Protein AF-A0A348S2K7-F1 (afdb_monomer)

Solvent-accessible surface area (backbone atoms only — not comparable to full-atom values): 14979 Å² total; per-residue (Å²): 144,81,82,85,82,80,91,75,86,78,79,76,84,48,78,64,62,61,59,68,72,67,75,82,83,80,89,90,82,95,83,81,80,72,81,92,68,85,62,88,84,76,76,76,91,71,88,74,85,73,72,71,77,74,69,96,56,73,87,52,46,54,81,86,71,36,60,85,88,86,68,53,89,74,40,73,54,75,51,54,72,69,59,24,47,76,68,28,48,36,68,88,49,25,64,45,70,46,79,67,64,65,74,62,50,80,90,82,34,83,58,47,32,44,60,67,38,67,21,30,70,90,77,72,50,30,46,38,52,64,61,52,51,56,51,26,75,82,54,47,46,74,51,76,48,73,43,68,52,96,88,49,93,64,66,30,35,28,34,42,37,31,25,29,38,39,40,66,60,54,51,69,25,48,66,70,40,69,68,61,62,46,76,51,67,64,89,34,92,92,39,79,91,40,57,53,69,52,72,40,48,39,63,59,42,64,46,59,60,90,96,58,66,53,30,21,47,24,43,27,44,71,89,36,72,31,47,47,85,72,41,21,41,59,34,83,44,76,115

Radius of gyration: 28.36 Å; Cα contacts (8 Å, |Δi|>4): 321; chains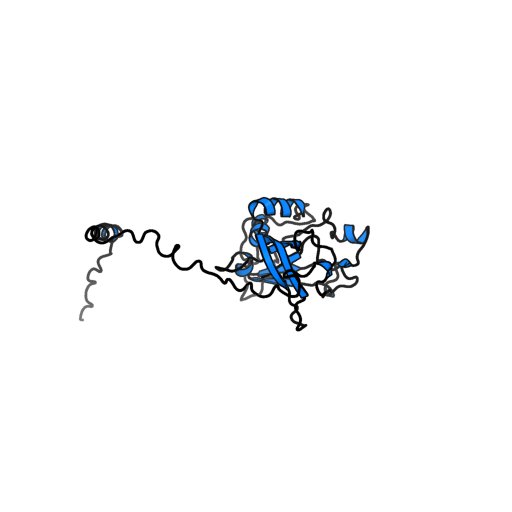: 1; bounding box: 83×58×68 Å

Structure (mmCIF, N/CA/C/O backbone):
data_AF-A0A348S2K7-F1
#
_entry.id   AF-A0A348S2K7-F1
#
loop_
_atom_site.group_PDB
_atom_site.id
_atom_site.type_symbol
_atom_site.label_atom_id
_atom_site.label_alt_id
_atom_site.label_comp_id
_atom_site.label_asym_id
_atom_site.label_entity_id
_atom_site.label_seq_id
_atom_site.pdbx_PDB_ins_code
_atom_site.Cartn_x
_atom_site.Cartn_y
_atom_site.Cartn_z
_atom_site.occupancy
_atom_site.B_iso_or_equiv
_atom_site.auth_seq_id
_atom_site.auth_comp_id
_atom_site.auth_asym_id
_atom_site.auth_atom_id
_atom_site.pdbx_PDB_model_num
ATOM 1 N N . MET A 1 1 ? -62.315 43.821 5.127 1.00 42.59 1 MET A N 1
ATOM 2 C CA . MET A 1 1 ? -63.490 43.110 4.574 1.00 42.59 1 MET A CA 1
ATOM 3 C C . MET A 1 1 ? -63.284 42.868 3.080 1.00 42.59 1 MET A C 1
ATOM 5 O O . MET A 1 1 ? -63.680 43.705 2.290 1.00 42.59 1 MET A O 1
ATOM 9 N N . HIS A 1 2 ? -62.648 41.758 2.702 1.00 34.09 2 HIS A N 1
ATOM 10 C CA . HIS A 1 2 ? -62.959 40.934 1.519 1.00 34.09 2 HIS A CA 1
ATOM 11 C C . HIS A 1 2 ? -62.006 39.725 1.527 1.00 34.09 2 HIS A C 1
ATOM 13 O O . HIS A 1 2 ? -60.818 39.870 1.796 1.00 34.09 2 HIS A O 1
ATOM 19 N N . LYS A 1 3 ? -62.599 38.534 1.400 1.00 38.94 3 LYS A N 1
ATOM 20 C CA . LYS A 1 3 ? -62.057 37.198 1.707 1.00 38.94 3 LYS A CA 1
ATOM 21 C C . LYS A 1 3 ? -60.861 36.791 0.825 1.00 38.94 3 LYS A C 1
ATOM 23 O O . LYS A 1 3 ? -60.924 37.037 -0.376 1.00 38.94 3 LYS A O 1
ATOM 28 N N . PRO A 1 4 ? -59.874 36.044 1.355 1.00 41.03 4 PRO A N 1
ATOM 29 C CA . PRO A 1 4 ? -59.033 35.178 0.535 1.00 41.03 4 PRO A CA 1
ATOM 30 C C . PRO A 1 4 ? -59.819 33.931 0.085 1.00 41.03 4 PRO A C 1
ATOM 32 O O . PRO A 1 4 ? -60.630 33.382 0.835 1.00 41.03 4 PRO A O 1
ATOM 35 N N . SER A 1 5 ? -59.605 33.529 -1.165 1.00 41.47 5 SER A N 1
ATOM 36 C CA . SER A 1 5 ? -60.205 32.376 -1.841 1.00 41.47 5 SER A CA 1
ATOM 37 C C . SER A 1 5 ? -59.792 31.037 -1.213 1.00 41.47 5 SER A C 1
ATOM 39 O O . SER A 1 5 ? -58.658 30.864 -0.772 1.00 41.47 5 SER A O 1
ATOM 41 N N . SER A 1 6 ? -60.735 30.091 -1.182 1.00 40.91 6 SER A N 1
ATOM 42 C CA . SER A 1 6 ? -60.551 28.716 -0.699 1.00 40.91 6 SER A CA 1
ATOM 43 C C . SER A 1 6 ? -59.518 27.926 -1.518 1.00 40.91 6 SER A C 1
ATOM 45 O O . SER A 1 6 ? -59.388 28.170 -2.720 1.00 40.91 6 SER A O 1
ATOM 47 N N . PRO A 1 7 ? -58.824 26.950 -0.902 1.00 41.56 7 PRO A N 1
ATOM 48 C CA . PRO A 1 7 ? -57.907 26.068 -1.611 1.00 41.56 7 PRO A CA 1
ATOM 49 C C . PRO A 1 7 ? -58.713 25.104 -2.488 1.00 41.56 7 PRO A C 1
ATOM 51 O O . PRO A 1 7 ? -59.512 24.322 -1.982 1.00 41.56 7 PRO A O 1
ATOM 54 N N . GLY A 1 8 ? -58.535 25.211 -3.805 1.00 38.69 8 GLY A N 1
ATOM 55 C CA . GLY A 1 8 ? -59.026 24.236 -4.773 1.00 38.69 8 GLY A CA 1
ATOM 56 C C . GLY A 1 8 ? -58.064 23.055 -4.859 1.00 38.69 8 GLY A C 1
ATOM 57 O O . GLY A 1 8 ? -56.850 23.244 -4.942 1.00 38.69 8 GLY A O 1
ATOM 58 N N . ASP A 1 9 ? -58.635 21.860 -4.797 1.00 41.56 9 ASP A N 1
ATOM 59 C CA . ASP A 1 9 ? -57.996 20.550 -4.744 1.00 41.56 9 ASP A CA 1
ATOM 60 C C . ASP A 1 9 ? -56.899 20.345 -5.806 1.00 41.56 9 ASP A C 1
ATOM 62 O O . ASP A 1 9 ? -57.170 20.186 -6.995 1.00 41.56 9 ASP A O 1
ATOM 66 N N . ALA A 1 10 ? -55.638 20.291 -5.369 1.00 44.38 10 ALA A N 1
ATOM 67 C CA . ALA A 1 10 ? -54.569 19.676 -6.148 1.00 44.38 10 ALA A CA 1
ATOM 68 C C . ALA A 1 10 ? -54.659 18.160 -5.937 1.00 44.38 10 ALA A C 1
ATOM 70 O O . ALA A 1 10 ? -54.216 17.628 -4.918 1.00 44.38 10 ALA A O 1
ATOM 71 N N . GLU A 1 11 ? -55.298 17.479 -6.885 1.00 48.84 11 GLU A N 1
ATOM 72 C CA . GLU A 1 11 ? -55.493 16.033 -6.886 1.00 48.84 11 GLU A CA 1
ATOM 73 C C . GLU A 1 11 ? -54.137 15.310 -6.783 1.00 48.84 11 GLU A C 1
ATOM 75 O O . GLU A 1 11 ? -53.283 15.375 -7.672 1.00 48.84 11 GLU A O 1
ATOM 80 N N . ALA A 1 12 ? -53.901 14.652 -5.647 1.00 49.28 12 ALA A N 1
ATOM 81 C CA . ALA A 1 12 ? -52.676 13.914 -5.387 1.00 49.28 12 ALA A CA 1
ATOM 82 C C . ALA A 1 12 ? -52.609 12.682 -6.303 1.00 49.28 12 ALA A C 1
ATOM 84 O O . ALA A 1 12 ? -53.325 11.699 -6.100 1.00 49.28 12 ALA A O 1
ATOM 85 N N . ILE A 1 13 ? -51.722 12.715 -7.301 1.00 58.62 13 ILE A N 1
ATOM 86 C CA . ILE A 1 13 ? -51.492 11.585 -8.208 1.00 58.62 13 ILE A CA 1
ATOM 87 C C . ILE A 1 13 ? -50.955 10.397 -7.397 1.00 58.62 13 ILE A C 1
ATOM 89 O O . ILE A 1 13 ? -49.796 10.345 -6.982 1.00 58.62 13 ILE A O 1
ATOM 93 N N . SER A 1 14 ? -51.827 9.421 -7.160 1.00 69.56 14 SER A N 1
ATOM 94 C CA . SER A 1 14 ? -51.502 8.175 -6.472 1.00 69.56 14 SER A CA 1
ATOM 95 C C . SER A 1 14 ? -50.625 7.275 -7.347 1.00 69.56 14 SER A C 1
ATOM 97 O O . SER A 1 14 ? -50.868 7.118 -8.544 1.00 69.56 14 SER A O 1
ATOM 99 N N . ARG A 1 15 ? -49.653 6.584 -6.729 1.00 55.56 15 ARG A N 1
ATOM 100 C CA . ARG A 1 15 ? -48.781 5.583 -7.381 1.00 55.56 15 ARG A CA 1
ATOM 101 C C . ARG A 1 15 ? -49.552 4.507 -8.161 1.00 55.56 15 ARG A C 1
ATOM 103 O O . ARG A 1 15 ? -48.991 3.927 -9.083 1.00 55.56 15 ARG A O 1
ATOM 110 N N . ARG A 1 16 ? -50.828 4.252 -7.840 1.00 52.62 16 ARG A N 1
ATOM 111 C CA . ARG A 1 16 ? -51.687 3.329 -8.604 1.00 52.62 16 ARG A CA 1
ATOM 112 C C . ARG A 1 16 ? -52.097 3.873 -9.975 1.00 52.62 16 ARG A C 1
ATOM 114 O O . ARG A 1 16 ? -52.139 3.089 -10.914 1.00 52.62 16 ARG A O 1
ATOM 121 N N . ALA A 1 17 ? -52.335 5.181 -10.101 1.00 52.22 17 ALA A N 1
ATOM 122 C CA . ALA A 1 17 ? -52.758 5.812 -11.355 1.00 52.22 17 ALA A CA 1
ATOM 123 C C . ALA A 1 17 ? -51.638 5.824 -12.416 1.00 52.22 17 ALA A C 1
ATOM 125 O O . ALA A 1 17 ? -51.898 5.680 -13.609 1.00 52.22 17 ALA A O 1
ATOM 126 N N . PHE A 1 18 ? -50.377 5.918 -11.981 1.00 55.16 18 PHE A N 1
ATOM 127 C CA . PHE A 1 18 ? -49.205 5.842 -12.863 1.00 55.16 18 PHE A CA 1
ATOM 128 C C . PHE A 1 18 ? -49.000 4.431 -13.449 1.00 55.16 18 PHE A C 1
ATOM 130 O O . PHE A 1 18 ? -48.681 4.269 -14.626 1.00 55.16 18 PHE A O 1
ATOM 137 N N . VAL A 1 19 ? -49.242 3.392 -12.644 1.00 55.94 19 VAL A N 1
ATOM 138 C CA . VAL A 1 19 ? -49.078 1.992 -13.070 1.00 55.94 19 VAL A CA 1
ATOM 139 C C . VAL A 1 19 ? -50.219 1.543 -13.992 1.00 55.94 19 VAL A C 1
ATOM 141 O O . VAL A 1 19 ? -49.966 0.809 -14.943 1.00 55.94 19 VAL A O 1
ATOM 144 N N . SER A 1 20 ? -51.452 2.028 -13.793 1.00 48.59 20 SER A N 1
ATOM 145 C CA . SER A 1 20 ? -52.586 1.694 -14.672 1.00 48.59 20 SER A CA 1
ATOM 146 C C . SER A 1 20 ? -52.492 2.312 -16.074 1.00 48.59 20 SER A C 1
ATOM 148 O O . SER A 1 20 ? -52.962 1.697 -17.025 1.00 48.59 20 SER A O 1
ATOM 150 N N . ASN A 1 21 ? -51.827 3.464 -16.235 1.00 44.34 21 ASN A N 1
ATOM 151 C CA . ASN A 1 21 ? -51.630 4.103 -17.547 1.00 44.34 21 ASN A CA 1
ATOM 152 C C . ASN A 1 21 ? -50.395 3.608 -18.321 1.00 44.34 21 ASN A C 1
ATOM 154 O O . ASN A 1 21 ? -50.159 4.051 -19.442 1.00 44.34 21 ASN A O 1
ATOM 158 N N . SER A 1 22 ? -49.622 2.673 -17.763 1.00 43.81 22 SER A N 1
ATOM 159 C CA . SER A 1 22 ? -48.409 2.141 -18.403 1.00 43.81 22 SER A CA 1
ATOM 160 C C . SER A 1 22 ? -48.654 0.861 -19.223 1.00 43.81 22 SER A C 1
ATOM 162 O O . SER A 1 22 ? -47.730 0.342 -19.841 1.00 43.81 22 SER A O 1
ATOM 164 N N . ALA A 1 23 ? -49.887 0.341 -19.251 1.00 42.75 23 ALA A N 1
ATOM 165 C CA . ALA A 1 23 ? -50.211 -0.968 -19.831 1.00 42.75 23 ALA A CA 1
ATOM 166 C C . ALA A 1 23 ? -50.848 -0.928 -21.237 1.00 42.75 23 ALA A C 1
ATOM 168 O O . ALA A 1 23 ? -51.370 -1.941 -21.694 1.00 42.75 23 ALA A O 1
ATOM 169 N N . ALA A 1 24 ? -50.803 0.205 -21.944 1.00 42.94 24 ALA A N 1
ATOM 170 C CA . ALA A 1 24 ? -51.427 0.352 -23.263 1.00 42.94 24 ALA A CA 1
ATOM 171 C C . ALA A 1 24 ? -50.455 0.853 -24.343 1.00 42.94 24 ALA A C 1
ATOM 173 O O . ALA A 1 24 ? -50.765 1.797 -25.053 1.00 42.94 24 ALA A O 1
ATOM 174 N N . TRP A 1 25 ? -49.286 0.220 -24.478 1.00 42.16 25 TRP A N 1
ATOM 175 C CA . TRP A 1 25 ? -48.453 0.319 -25.687 1.00 42.16 25 TRP A CA 1
ATOM 176 C C . TRP A 1 25 ? -47.757 -1.016 -25.955 1.00 42.16 25 TRP A C 1
ATOM 178 O O . TRP A 1 25 ? -46.561 -1.179 -25.743 1.00 42.16 25 TRP A O 1
ATOM 188 N N . THR A 1 26 ? -48.520 -2.004 -26.413 1.00 41.34 26 THR A N 1
ATOM 189 C CA . THR A 1 26 ? -47.963 -3.137 -27.159 1.00 41.34 26 THR A CA 1
ATOM 190 C C . THR A 1 26 ? -48.832 -3.413 -28.378 1.00 41.34 26 THR A C 1
ATOM 192 O O . THR A 1 26 ? -50.054 -3.350 -28.300 1.00 41.34 26 THR A O 1
ATOM 195 N N . MET A 1 27 ? -48.147 -3.763 -29.473 1.00 41.47 27 MET A N 1
ATOM 196 C CA . MET A 1 27 ? -48.646 -4.266 -30.759 1.00 41.47 27 MET A CA 1
ATOM 197 C C . MET A 1 27 ? -49.025 -3.202 -31.799 1.00 41.47 27 MET A C 1
ATOM 199 O O . MET A 1 27 ? -50.166 -2.767 -31.858 1.00 41.47 27 MET A O 1
ATOM 203 N N . THR A 1 28 ? -48.075 -2.847 -32.678 1.00 41.00 28 THR A N 1
ATOM 204 C CA . THR A 1 28 ? -48.165 -3.067 -34.145 1.00 41.00 28 THR A CA 1
ATOM 205 C C . THR A 1 28 ? -46.832 -2.696 -34.820 1.00 41.00 28 THR A C 1
ATOM 207 O O . THR A 1 28 ? -46.579 -1.524 -35.059 1.00 41.00 28 THR A O 1
ATOM 210 N N . SER A 1 29 ? -45.998 -3.696 -35.139 1.00 36.94 29 SER A N 1
ATOM 211 C CA . SER A 1 29 ? -45.189 -3.780 -36.379 1.00 36.94 29 SER A CA 1
ATOM 212 C C . SER A 1 29 ? -44.297 -5.032 -36.348 1.00 36.94 29 SER A C 1
ATOM 214 O O . SER A 1 29 ? -43.072 -4.951 -36.286 1.00 36.94 29 SER A O 1
ATOM 216 N N . LEU A 1 30 ? -44.911 -6.217 -36.374 1.00 40.72 30 LEU A N 1
ATOM 217 C CA . LEU A 1 30 ? -44.210 -7.478 -36.626 1.00 40.72 30 LEU A CA 1
ATOM 218 C C . LEU A 1 30 ? -44.460 -7.896 -38.083 1.00 40.72 30 LEU A C 1
ATOM 220 O O . LEU A 1 30 ? -45.198 -8.838 -38.335 1.00 40.72 30 LEU A O 1
ATOM 224 N N . ALA A 1 31 ? -43.925 -7.134 -39.042 1.00 40.94 31 ALA A N 1
ATOM 225 C CA . ALA A 1 31 ? -43.931 -7.493 -40.468 1.00 40.94 31 ALA A CA 1
ATOM 226 C C . ALA A 1 31 ? -42.962 -6.620 -41.296 1.00 40.94 31 ALA A C 1
ATOM 228 O O . ALA A 1 31 ? -43.367 -6.017 -42.279 1.00 40.94 31 ALA A O 1
ATOM 229 N N . ALA A 1 32 ? -41.695 -6.506 -40.883 1.00 40.97 32 ALA A N 1
ATOM 230 C CA . ALA A 1 32 ? -40.581 -6.071 -41.747 1.00 40.97 32 ALA A CA 1
ATOM 231 C C . ALA A 1 32 ? -39.222 -6.324 -41.064 1.00 40.97 32 ALA A C 1
ATOM 233 O O . ALA A 1 32 ? -38.349 -5.466 -41.048 1.00 40.97 32 ALA A O 1
ATOM 234 N N . ALA A 1 33 ? -39.039 -7.492 -40.448 1.00 37.81 33 ALA A N 1
ATOM 235 C CA . ALA A 1 33 ? -37.720 -7.942 -40.014 1.00 37.81 33 ALA A CA 1
ATOM 236 C C . ALA A 1 33 ? -37.301 -9.072 -40.952 1.00 37.81 33 ALA A C 1
ATOM 238 O O . ALA A 1 33 ? -37.525 -10.248 -40.677 1.00 37.81 33 ALA A O 1
ATOM 239 N N . GLN A 1 34 ? -36.755 -8.701 -42.112 1.00 42.59 34 GLN A N 1
ATOM 240 C CA . GLN A 1 34 ? -35.907 -9.639 -42.834 1.00 42.59 34 GLN A CA 1
ATOM 241 C C . GLN A 1 34 ? -34.693 -9.959 -41.952 1.00 42.59 34 GLN A C 1
ATOM 243 O O . GLN A 1 34 ? -34.203 -9.070 -41.247 1.00 42.59 34 GLN A O 1
ATOM 248 N N . PRO A 1 35 ? -34.189 -11.201 -41.973 1.00 39.97 35 PRO A N 1
ATOM 249 C CA . PRO A 1 35 ? -32.941 -11.511 -41.313 1.00 39.97 35 PRO A CA 1
ATOM 250 C C . PRO A 1 35 ? -31.823 -10.793 -42.076 1.00 39.97 35 PRO A C 1
ATOM 252 O O . PRO A 1 35 ? -31.385 -11.259 -43.123 1.00 39.97 35 PRO A O 1
ATOM 255 N N . ILE A 1 36 ? -31.319 -9.676 -41.547 1.00 42.50 36 ILE A N 1
ATOM 256 C CA . ILE A 1 36 ? -29.960 -9.214 -41.869 1.00 42.50 36 ILE A CA 1
ATOM 257 C C . ILE A 1 36 ? -29.019 -10.135 -41.083 1.00 42.50 36 ILE A C 1
ATOM 259 O O . ILE A 1 36 ? -28.395 -9.761 -40.094 1.00 42.50 36 ILE A O 1
ATOM 263 N N . GLN A 1 37 ? -29.027 -11.407 -41.471 1.00 41.81 37 GLN A N 1
ATOM 264 C CA . GLN A 1 37 ? -28.177 -12.454 -40.946 1.00 41.81 37 GLN A CA 1
ATOM 265 C C . GLN A 1 37 ? -27.032 -12.613 -41.947 1.00 41.81 37 GLN A C 1
ATOM 267 O O . GLN A 1 37 ? -27.246 -13.003 -43.087 1.00 41.81 37 GLN A O 1
ATOM 272 N N . ALA A 1 38 ? -25.820 -12.340 -41.470 1.00 41.00 38 ALA A N 1
ATOM 273 C CA . ALA A 1 38 ? -24.590 -12.964 -41.950 1.00 41.00 38 ALA A CA 1
ATOM 274 C C . ALA A 1 38 ? -24.079 -12.642 -43.371 1.00 41.00 38 ALA A C 1
ATOM 276 O O . ALA A 1 38 ? -23.539 -13.535 -44.008 1.00 41.00 38 ALA A O 1
ATOM 277 N N . ASP A 1 39 ? -24.104 -11.377 -43.811 1.00 34.62 39 ASP A N 1
ATOM 278 C CA . ASP A 1 39 ? -23.333 -10.966 -45.011 1.00 34.62 39 ASP A CA 1
ATOM 279 C C . ASP A 1 39 ? -22.334 -9.812 -44.794 1.00 34.62 39 ASP A C 1
ATOM 281 O O . ASP A 1 39 ? -21.504 -9.522 -45.650 1.00 34.62 39 ASP A O 1
ATOM 285 N N . ILE A 1 40 ? -22.298 -9.199 -43.602 1.00 39.53 40 ILE A N 1
ATOM 286 C CA . ILE A 1 40 ? -21.289 -8.165 -43.274 1.00 39.53 40 ILE A CA 1
ATOM 287 C C . ILE A 1 40 ? -19.929 -8.789 -42.889 1.00 39.53 40 ILE A C 1
ATOM 289 O O . ILE A 1 40 ? -18.904 -8.113 -42.893 1.00 39.53 40 ILE A O 1
ATOM 293 N N . LEU A 1 41 ? -19.880 -10.099 -42.615 1.00 41.59 41 LEU A N 1
ATOM 294 C CA . LEU A 1 41 ? -18.650 -10.807 -42.229 1.00 41.59 41 LEU A CA 1
ATOM 295 C C . LEU A 1 41 ? -18.011 -11.635 -43.356 1.00 41.59 41 LEU A C 1
ATOM 297 O O . LEU A 1 41 ? -16.947 -12.203 -43.131 1.00 41.59 41 LEU A O 1
ATOM 301 N N . SER A 1 42 ? -18.602 -11.692 -44.558 1.00 43.59 42 SER A N 1
ATOM 302 C CA . SER A 1 42 ? -18.086 -12.543 -45.650 1.00 43.59 42 SER A CA 1
ATOM 303 C C . SER A 1 42 ? -17.492 -11.785 -46.849 1.00 43.59 42 SER A C 1
ATOM 305 O O . SER A 1 42 ? -17.020 -12.419 -47.790 1.00 43.59 42 SER A O 1
ATOM 307 N N . GLY A 1 43 ? -17.473 -10.445 -46.829 1.00 41.12 43 GLY A N 1
ATOM 308 C CA . GLY A 1 43 ? -17.165 -9.627 -48.015 1.00 41.12 43 GLY A CA 1
ATOM 309 C C . GLY A 1 43 ? -15.940 -8.706 -47.952 1.00 41.12 43 GLY A C 1
ATOM 310 O O . GLY A 1 43 ? -15.768 -7.902 -48.861 1.00 41.12 43 GLY A O 1
ATOM 311 N N . ALA A 1 44 ? -15.099 -8.765 -46.912 1.00 44.38 44 ALA A N 1
ATOM 312 C CA . ALA A 1 44 ? -13.928 -7.875 -46.804 1.00 44.38 44 ALA A CA 1
ATOM 313 C C . ALA A 1 44 ? -12.701 -8.502 -46.115 1.00 44.38 44 ALA A C 1
ATOM 315 O O . ALA A 1 44 ? -11.854 -7.795 -45.574 1.00 44.38 44 ALA A O 1
ATOM 316 N N . ALA A 1 45 ? -12.564 -9.828 -46.145 1.00 45.59 45 ALA A N 1
ATOM 317 C CA . ALA A 1 45 ? -11.343 -10.502 -45.705 1.00 45.59 45 ALA A CA 1
ATOM 318 C C . ALA A 1 45 ? -10.385 -10.703 -46.891 1.00 45.59 45 ALA A C 1
ATOM 320 O O . ALA A 1 45 ? -10.048 -11.825 -47.254 1.00 45.59 45 ALA A O 1
ATOM 321 N N . THR A 1 46 ? -9.937 -9.601 -47.496 1.00 45.56 46 THR A N 1
ATOM 322 C CA . THR A 1 46 ? -8.784 -9.625 -48.406 1.00 45.56 46 THR A CA 1
ATOM 323 C C . THR A 1 46 ? -7.763 -8.608 -47.918 1.00 45.56 46 THR A C 1
ATOM 325 O O . THR A 1 46 ? -7.905 -7.413 -48.134 1.00 45.56 46 THR A O 1
ATOM 328 N N . ASN A 1 47 ? -6.752 -9.130 -47.221 1.00 49.19 47 ASN A N 1
ATOM 329 C CA . ASN A 1 47 ? -5.382 -8.630 -47.140 1.00 49.19 47 ASN A CA 1
ATOM 330 C C . ASN A 1 47 ? -5.177 -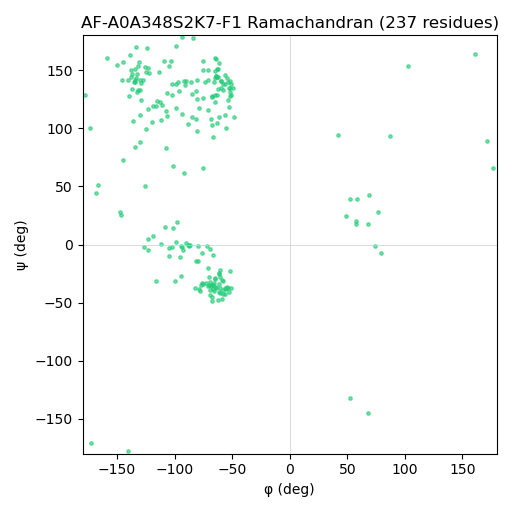7.117 -47.011 1.00 49.19 47 ASN A C 1
ATOM 332 O O . ASN A 1 47 ? -4.950 -6.422 -47.996 1.00 49.19 47 ASN A O 1
ATOM 336 N N . GLN A 1 48 ? -5.053 -6.665 -45.766 1.00 47.00 48 GLN A N 1
ATOM 337 C CA . GLN A 1 48 ? -3.766 -6.244 -45.193 1.00 47.00 48 GLN A CA 1
ATOM 338 C C . GLN A 1 48 ? -4.062 -5.588 -43.844 1.00 47.00 48 GLN A C 1
ATOM 340 O O . GLN A 1 48 ? -4.244 -4.380 -43.743 1.00 47.00 48 GLN A O 1
ATOM 345 N N . ALA A 1 49 ? -4.084 -6.393 -42.780 1.00 50.06 49 ALA A N 1
ATOM 346 C CA . ALA A 1 49 ? -3.711 -5.851 -41.486 1.00 50.06 49 ALA A CA 1
ATOM 347 C C . ALA A 1 49 ? -2.221 -5.525 -41.612 1.00 50.06 49 ALA A C 1
ATOM 349 O O . ALA A 1 49 ? -1.374 -6.405 -41.467 1.00 50.06 49 ALA A O 1
ATOM 350 N N . THR A 1 50 ? -1.899 -4.290 -41.995 1.00 52.06 50 THR A N 1
ATOM 351 C CA . THR A 1 50 ? -0.562 -3.740 -41.812 1.00 52.06 50 THR A CA 1
ATOM 352 C C . THR A 1 50 ? -0.275 -3.894 -40.330 1.00 52.06 50 THR A C 1
ATOM 354 O O . THR A 1 50 ? -0.823 -3.165 -39.503 1.00 52.06 50 THR A O 1
ATOM 357 N N . ALA A 1 51 ? 0.496 -4.928 -39.982 1.00 59.94 51 ALA A N 1
ATOM 358 C CA . ALA A 1 51 ? 0.964 -5.117 -38.627 1.00 59.94 51 ALA A CA 1
ATOM 359 C C . ALA A 1 51 ? 1.622 -3.798 -38.233 1.00 59.94 51 ALA A C 1
ATOM 361 O O . ALA A 1 51 ? 2.549 -3.343 -38.910 1.00 59.94 51 ALA A O 1
ATOM 362 N N . LEU A 1 52 ? 1.082 -3.147 -37.200 1.00 63.16 52 LEU A N 1
ATOM 363 C CA . LEU A 1 52 ? 1.724 -1.974 -36.630 1.00 63.16 52 LEU A CA 1
ATOM 364 C C . LEU A 1 52 ? 3.189 -2.350 -36.384 1.00 63.16 52 LEU A C 1
ATOM 366 O O . LEU A 1 52 ? 3.438 -3.465 -35.907 1.00 63.16 52 LEU A O 1
ATOM 370 N N . PRO A 1 53 ? 4.151 -1.486 -36.752 1.00 66.19 53 PRO A N 1
ATOM 371 C CA . PRO A 1 53 ? 5.556 -1.796 -36.558 1.00 66.19 53 PRO A CA 1
ATOM 372 C C . PRO A 1 53 ? 5.757 -2.226 -35.106 1.00 66.19 53 PRO A C 1
ATOM 374 O O . PRO A 1 53 ? 5.270 -1.564 -34.184 1.00 66.19 53 PRO A O 1
ATOM 377 N N . ALA A 1 54 ? 6.404 -3.379 -34.919 1.00 71.00 54 ALA A N 1
ATOM 378 C CA . ALA A 1 54 ? 6.672 -3.908 -33.593 1.00 71.00 54 ALA A CA 1
ATOM 379 C C . ALA A 1 54 ? 7.348 -2.812 -32.764 1.00 71.00 54 ALA A C 1
ATOM 381 O O . ALA A 1 54 ? 8.269 -2.147 -33.245 1.00 71.00 54 ALA A O 1
ATOM 382 N N . CYS A 1 55 ? 6.850 -2.590 -31.546 1.00 67.19 55 CYS A N 1
ATOM 383 C CA . CYS A 1 55 ? 7.416 -1.587 -30.656 1.00 67.19 55 CYS A CA 1
ATOM 384 C C . CYS A 1 55 ? 8.925 -1.874 -30.529 1.00 67.19 55 CYS A C 1
ATOM 386 O O . CYS A 1 55 ? 9.284 -3.008 -30.199 1.00 67.19 55 CYS A O 1
ATOM 388 N N . PRO A 1 56 ? 9.816 -0.907 -30.824 1.00 79.00 56 PRO A N 1
ATOM 389 C CA . PRO A 1 56 ? 11.258 -1.163 -30.890 1.00 79.00 56 PRO A CA 1
ATOM 390 C C . PRO A 1 56 ? 11.853 -1.517 -29.519 1.00 79.00 56 PRO A C 1
ATOM 392 O O . PRO A 1 56 ? 13.004 -1.931 -29.420 1.00 79.00 56 PRO A O 1
ATOM 395 N N . HIS A 1 57 ? 11.062 -1.358 -28.459 1.00 78.31 57 HIS A N 1
ATOM 396 C CA . HIS A 1 57 ? 11.372 -1.707 -27.086 1.00 78.31 57 HIS A CA 1
ATOM 397 C C . HIS A 1 57 ? 10.217 -2.515 -26.466 1.00 78.31 57 HIS A C 1
ATOM 399 O O . HIS A 1 57 ? 9.068 -2.395 -26.908 1.00 78.31 57 HIS A O 1
ATOM 405 N N . PRO A 1 58 ? 10.483 -3.316 -25.416 1.00 87.81 58 PRO A N 1
ATOM 406 C CA . PRO A 1 58 ? 9.439 -4.015 -24.675 1.00 87.81 58 PRO A CA 1
ATOM 407 C C . PRO A 1 58 ? 8.314 -3.071 -24.237 1.00 87.81 58 PRO A C 1
ATOM 409 O O . PRO A 1 58 ? 8.566 -1.957 -23.775 1.00 87.81 58 PRO A O 1
ATOM 412 N N . PHE A 1 59 ? 7.064 -3.525 -24.361 1.00 90.81 59 PHE A N 1
ATOM 413 C CA . PHE A 1 59 ? 5.904 -2.737 -23.935 1.00 90.81 59 PHE A CA 1
ATOM 414 C C . PHE A 1 59 ? 5.874 -2.523 -22.414 1.00 90.81 59 PHE A C 1
ATOM 416 O O . PHE A 1 59 ? 5.434 -1.481 -21.934 1.00 90.81 59 PHE A O 1
ATOM 423 N N . LEU A 1 60 ? 6.353 -3.508 -21.650 1.00 95.31 60 LEU A N 1
ATOM 424 C CA . LEU A 1 60 ? 6.566 -3.392 -20.212 1.00 95.31 60 LEU A CA 1
ATOM 425 C C . LEU A 1 60 ? 8.055 -3.182 -19.949 1.00 95.31 60 LEU A C 1
ATOM 427 O O . LEU A 1 60 ? 8.886 -3.964 -20.409 1.00 95.31 60 LEU A O 1
ATOM 431 N N . THR A 1 61 ? 8.386 -2.154 -19.176 1.00 95.81 61 THR A N 1
ATOM 432 C CA . THR A 1 61 ? 9.743 -1.932 -18.677 1.00 95.81 61 THR A CA 1
ATOM 433 C C . THR A 1 61 ? 10.122 -3.105 -17.764 1.00 95.81 61 THR A C 1
ATOM 435 O O . THR A 1 61 ? 9.343 -3.414 -16.856 1.00 95.81 61 THR A O 1
ATOM 438 N N . PRO A 1 62 ? 11.277 -3.774 -17.950 1.00 95.38 62 PRO A N 1
ATOM 439 C CA . PRO A 1 62 ? 11.771 -4.751 -16.979 1.00 95.38 62 PRO A CA 1
ATOM 440 C C . PRO A 1 62 ? 11.846 -4.126 -15.582 1.00 95.38 62 PRO A C 1
ATOM 442 O O . PRO A 1 62 ? 12.205 -2.956 -15.449 1.00 95.38 62 PRO A O 1
ATOM 445 N N . ALA A 1 63 ? 11.470 -4.865 -14.536 1.00 94.00 63 ALA A N 1
ATOM 446 C CA . ALA A 1 63 ? 11.281 -4.296 -13.197 1.00 94.00 63 ALA A CA 1
ATOM 447 C C . ALA A 1 63 ? 12.574 -3.663 -12.649 1.00 94.00 63 ALA A C 1
ATOM 449 O O . ALA A 1 63 ? 12.551 -2.613 -12.008 1.00 94.00 63 ALA A O 1
ATOM 450 N N . GLU A 1 64 ? 13.714 -4.276 -12.931 1.00 93.44 64 GLU A N 1
ATOM 451 C CA . GLU A 1 64 ? 15.060 -3.809 -12.627 1.00 93.44 64 GLU A CA 1
ATOM 452 C C . GLU A 1 64 ? 15.426 -2.520 -13.374 1.00 93.44 64 GLU A C 1
ATOM 454 O O . GLU A 1 64 ? 16.123 -1.682 -12.806 1.00 93.44 64 GLU A O 1
ATOM 459 N N . SER A 1 65 ? 14.873 -2.298 -14.567 1.00 94.38 65 SER A N 1
ATOM 460 C CA . SER A 1 65 ? 15.155 -1.146 -15.433 1.00 94.38 65 SER A CA 1
ATOM 461 C C . SER A 1 65 ? 14.267 0.074 -15.178 1.00 94.38 65 SER A C 1
ATOM 463 O O . SER A 1 65 ? 14.436 1.089 -15.847 1.00 94.38 65 SER A O 1
ATOM 465 N N . PHE A 1 66 ? 13.326 0.019 -14.228 1.00 95.25 66 PHE A N 1
ATOM 466 C CA . PHE A 1 66 ? 12.600 1.224 -13.810 1.00 95.25 66 PHE A CA 1
ATOM 467 C C . PHE A 1 66 ? 13.582 2.275 -13.257 1.00 95.2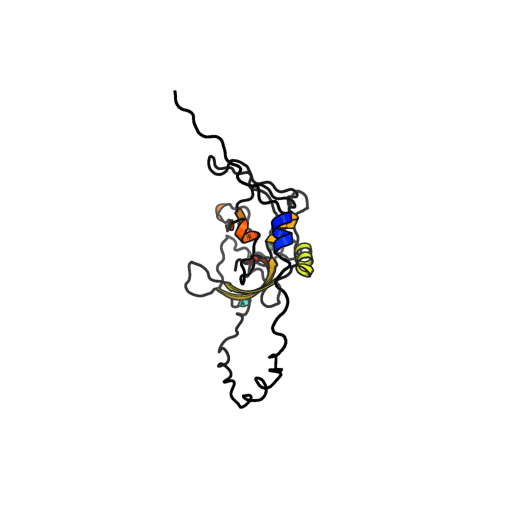5 66 PHE A C 1
ATOM 469 O O . PHE A 1 66 ? 14.485 1.954 -12.478 1.00 95.25 66 PHE A O 1
ATOM 476 N N . ASN A 1 67 ? 13.369 3.554 -13.554 1.00 94.00 67 ASN A N 1
ATOM 477 C CA . ASN A 1 67 ? 14.081 4.619 -12.858 1.00 94.00 67 ASN A CA 1
ATOM 478 C C . ASN A 1 67 ? 13.691 4.631 -11.373 1.00 94.00 67 ASN A C 1
ATOM 480 O O . ASN A 1 67 ? 12.578 4.266 -10.976 1.00 94.00 67 ASN A O 1
ATOM 484 N N . THR A 1 68 ? 14.630 5.050 -10.528 1.00 92.06 68 THR A N 1
ATOM 485 C CA . THR A 1 68 ? 14.467 5.007 -9.073 1.00 92.06 68 THR A CA 1
ATOM 486 C C . THR A 1 68 ? 14.474 6.408 -8.496 1.00 92.06 68 THR A C 1
ATOM 488 O O . THR A 1 68 ? 15.486 7.100 -8.532 1.00 92.06 68 THR A O 1
ATOM 491 N N . VAL A 1 69 ? 13.368 6.775 -7.854 1.00 91.00 69 VAL A N 1
ATOM 492 C CA . VAL A 1 69 ? 13.320 7.885 -6.903 1.00 91.00 69 VAL A CA 1
ATOM 493 C C . VAL A 1 69 ? 13.104 7.275 -5.526 1.00 91.00 69 VAL A C 1
ATOM 495 O O . VAL A 1 69 ? 12.126 6.564 -5.301 1.00 91.00 69 VAL A O 1
ATOM 498 N N . ALA A 1 70 ? 14.041 7.512 -4.614 1.00 90.50 70 ALA A N 1
ATOM 499 C CA . ALA A 1 70 ? 14.002 6.981 -3.259 1.00 90.50 70 ALA A CA 1
ATOM 500 C C . ALA A 1 70 ? 14.429 8.059 -2.263 1.00 90.50 70 ALA A C 1
ATOM 502 O O . ALA A 1 70 ? 15.323 8.855 -2.550 1.00 90.50 70 ALA A O 1
ATOM 503 N N . ARG A 1 71 ? 13.791 8.054 -1.094 1.00 88.56 71 ARG A N 1
ATOM 504 C CA . ARG A 1 71 ? 14.080 8.933 0.044 1.00 88.56 71 ARG A CA 1
ATOM 505 C C . ARG A 1 71 ? 14.363 8.078 1.282 1.00 88.56 71 ARG A C 1
ATOM 507 O O . ARG A 1 71 ? 14.124 6.870 1.249 1.00 88.56 71 ARG A O 1
ATOM 514 N N . GLY A 1 72 ? 14.859 8.715 2.334 1.00 88.69 72 GLY A N 1
ATOM 515 C CA . GLY A 1 72 ? 15.228 8.073 3.593 1.00 88.69 72 GLY A CA 1
ATOM 516 C C . GLY A 1 72 ? 16.737 7.884 3.745 1.00 88.69 72 GLY A C 1
ATOM 517 O O . GLY A 1 72 ? 17.475 7.794 2.758 1.00 88.69 72 GLY A O 1
ATOM 518 N N . ASN A 1 73 ? 17.172 7.840 4.996 1.00 89.81 73 ASN A N 1
ATOM 519 C CA . ASN A 1 73 ? 18.541 7.639 5.431 1.00 89.81 73 ASN A CA 1
ATOM 520 C C . ASN A 1 73 ? 18.571 6.637 6.611 1.00 89.81 73 ASN A C 1
ATOM 522 O O . ASN A 1 73 ? 18.175 7.007 7.717 1.00 89.81 73 ASN A O 1
ATOM 526 N N . PRO A 1 74 ? 19.015 5.381 6.397 1.00 91.69 74 PRO A N 1
ATOM 527 C CA . PRO A 1 74 ? 19.347 4.787 5.100 1.00 91.69 74 PRO A CA 1
ATOM 528 C C . PRO A 1 74 ? 18.114 4.664 4.193 1.00 91.69 74 PRO A C 1
ATOM 530 O O . PRO A 1 74 ? 16.970 4.658 4.651 1.00 91.69 74 PRO A O 1
ATOM 533 N N . LYS A 1 75 ? 18.343 4.530 2.883 1.00 93.88 75 LYS A N 1
ATOM 534 C CA . LYS A 1 75 ? 17.258 4.254 1.934 1.00 93.88 75 LYS A CA 1
ATOM 535 C C . LYS A 1 75 ? 16.620 2.899 2.285 1.00 93.88 75 LYS A C 1
ATOM 537 O O . LYS A 1 75 ? 17.351 1.924 2.435 1.00 93.88 75 LYS A O 1
ATOM 542 N N . PRO A 1 76 ? 15.283 2.768 2.327 1.00 92.94 76 PRO A N 1
ATOM 543 C CA . PRO A 1 76 ? 14.645 1.525 2.776 1.00 92.94 76 PRO A CA 1
ATOM 544 C C . PRO A 1 76 ? 15.098 0.262 2.017 1.00 92.94 76 PRO A C 1
ATOM 546 O O . PRO A 1 76 ? 15.282 -0.795 2.607 1.00 92.94 76 PRO A O 1
ATOM 549 N N . HIS A 1 77 ? 15.350 0.367 0.709 1.00 93.25 77 HIS A N 1
ATOM 550 C CA . HIS A 1 77 ? 15.777 -0.770 -0.117 1.00 93.25 77 HIS A CA 1
ATOM 551 C C . HIS A 1 77 ? 17.245 -1.184 0.062 1.00 93.25 77 HIS A C 1
ATOM 553 O O . HIS A 1 77 ? 17.653 -2.180 -0.530 1.00 93.25 77 HIS A O 1
ATOM 559 N N . THR A 1 78 ? 18.050 -0.427 0.814 1.00 95.75 78 THR A N 1
ATOM 560 C CA . THR A 1 78 ? 19.443 -0.793 1.120 1.00 95.75 78 THR A CA 1
ATOM 561 C C . THR A 1 78 ? 19.564 -1.569 2.429 1.00 95.75 78 THR A C 1
ATOM 563 O O . THR A 1 78 ? 20.659 -2.003 2.778 1.00 95.75 78 THR A O 1
ATOM 566 N N . LEU A 1 79 ? 18.465 -1.735 3.173 1.00 94.88 79 LEU A N 1
ATOM 567 C CA . LEU A 1 79 ? 18.440 -2.575 4.365 1.00 94.88 79 LEU A CA 1
ATOM 568 C C . LEU A 1 79 ? 18.669 -4.042 3.981 1.00 94.88 79 LEU A C 1
ATOM 570 O O . LEU A 1 79 ? 18.151 -4.530 2.978 1.00 94.88 79 LEU A O 1
ATOM 574 N N . THR A 1 80 ? 19.444 -4.756 4.795 1.00 95.38 80 THR A N 1
ATOM 575 C CA . THR A 1 80 ? 19.776 -6.171 4.580 1.00 95.38 80 THR A CA 1
ATOM 576 C C . THR A 1 80 ? 19.737 -6.944 5.897 1.00 95.38 80 THR A C 1
ATOM 578 O O . THR A 1 80 ? 19.737 -6.354 6.981 1.00 95.38 80 THR A O 1
ATOM 581 N N . GLY A 1 81 ? 19.674 -8.276 5.809 1.00 95.88 81 GLY A N 1
ATOM 582 C CA . GLY A 1 81 ? 19.733 -9.172 6.966 1.00 95.88 81 GLY A CA 1
ATOM 583 C C . GLY A 1 81 ? 18.714 -8.821 8.054 1.00 95.88 81 GLY A C 1
ATOM 584 O O . GLY A 1 81 ? 17.541 -8.581 7.770 1.00 95.88 81 GLY A O 1
ATOM 585 N N . LYS A 1 82 ? 19.179 -8.764 9.306 1.00 96.56 82 LYS A N 1
ATOM 586 C CA . LYS A 1 82 ? 18.346 -8.482 10.484 1.00 96.56 82 LYS A CA 1
ATOM 587 C C . LYS A 1 82 ? 17.621 -7.131 10.399 1.00 96.56 82 LYS A C 1
ATOM 589 O O . LYS A 1 82 ? 16.446 -7.071 10.738 1.00 96.56 82 LYS A O 1
ATOM 594 N N . ALA A 1 83 ? 18.270 -6.089 9.875 1.00 94.88 83 ALA A N 1
ATOM 595 C CA . ALA A 1 83 ? 17.663 -4.762 9.763 1.00 94.88 83 ALA A CA 1
ATOM 596 C C . ALA A 1 83 ? 16.452 -4.751 8.813 1.00 94.88 83 ALA A C 1
ATOM 598 O O . ALA A 1 83 ? 15.453 -4.095 9.089 1.00 94.88 83 ALA A O 1
ATOM 599 N N . LEU A 1 84 ? 16.505 -5.519 7.717 1.00 94.81 84 LEU A N 1
ATOM 600 C CA . LEU A 1 84 ? 15.378 -5.662 6.784 1.00 94.81 84 LEU A CA 1
ATOM 601 C C . LEU A 1 84 ? 14.183 -6.385 7.436 1.00 94.81 84 LEU A C 1
ATOM 603 O O . LEU A 1 84 ? 13.028 -6.020 7.212 1.00 94.81 84 LEU A O 1
ATOM 607 N N . VAL A 1 85 ? 14.472 -7.400 8.256 1.00 96.38 85 VAL A N 1
ATOM 608 C CA . VAL A 1 85 ? 13.475 -8.180 9.005 1.00 96.38 85 VAL A CA 1
ATOM 609 C C . VAL A 1 85 ? 12.801 -7.312 10.070 1.00 96.38 85 VAL A C 1
ATOM 611 O O . VAL A 1 85 ? 11.573 -7.274 10.121 1.00 96.38 85 VAL A O 1
ATOM 614 N N . GLU A 1 86 ? 13.584 -6.576 10.865 1.00 94.88 86 GLU A N 1
ATOM 615 C CA . GLU A 1 86 ? 13.093 -5.654 11.904 1.00 94.88 86 GLU A CA 1
ATOM 616 C C . GLU A 1 86 ? 12.284 -4.492 11.316 1.00 94.88 86 GLU A C 1
ATOM 618 O O . GLU A 1 86 ? 11.245 -4.125 11.864 1.00 94.88 86 GLU A O 1
ATOM 623 N N . ALA A 1 87 ? 12.689 -3.986 10.148 1.00 93.56 87 ALA A N 1
ATOM 624 C CA . ALA A 1 87 ? 11.937 -2.991 9.384 1.00 93.56 87 ALA A CA 1
ATOM 625 C C . ALA A 1 87 ? 10.628 -3.531 8.777 1.00 93.56 87 ALA A C 1
ATOM 627 O O . ALA A 1 87 ? 9.875 -2.765 8.174 1.00 93.56 87 ALA A O 1
ATOM 628 N N . ARG A 1 88 ? 10.337 -4.834 8.924 1.00 95.50 88 ARG A N 1
ATOM 629 C CA . ARG A 1 88 ? 9.155 -5.504 8.356 1.00 95.50 88 ARG A CA 1
ATOM 630 C C . ARG A 1 88 ? 9.082 -5.390 6.832 1.00 95.50 88 ARG A C 1
ATOM 632 O O . ARG A 1 88 ? 8.020 -5.189 6.248 1.00 95.50 88 ARG A O 1
ATOM 639 N N . MET A 1 89 ? 10.236 -5.500 6.178 1.00 94.00 89 MET A N 1
ATOM 640 C CA . MET A 1 89 ? 10.376 -5.347 4.727 1.00 94.00 89 MET A CA 1
ATOM 641 C C . MET A 1 89 ? 10.657 -6.672 4.001 1.00 94.00 89 MET A C 1
ATOM 643 O O . MET A 1 89 ? 11.040 -6.663 2.831 1.00 94.00 89 MET A O 1
ATOM 647 N N . THR A 1 90 ? 10.443 -7.815 4.662 1.00 96.69 90 THR A N 1
ATOM 648 C CA . THR A 1 90 ? 10.410 -9.135 4.009 1.00 96.69 90 THR A CA 1
ATOM 649 C C . THR A 1 90 ? 8.965 -9.616 3.851 1.00 96.69 90 THR A C 1
ATOM 651 O O . THR A 1 90 ? 8.088 -9.144 4.580 1.00 96.69 90 THR A O 1
ATOM 654 N N . PRO A 1 91 ? 8.679 -10.544 2.920 1.00 97.25 91 PRO A N 1
ATOM 655 C CA . PRO A 1 91 ? 7.342 -11.119 2.769 1.00 97.25 91 PRO A CA 1
ATOM 656 C C . PRO A 1 91 ? 6.741 -11.663 4.07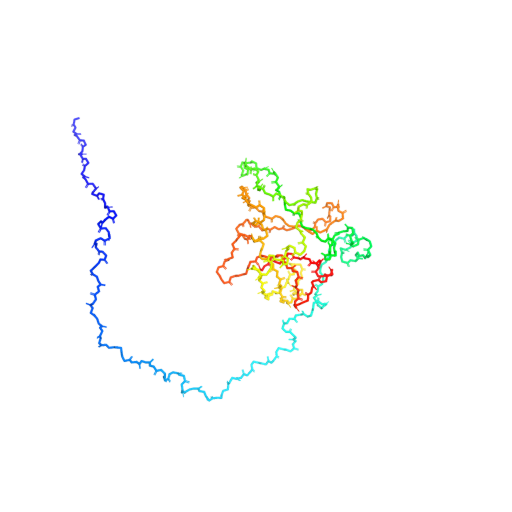7 1.00 97.25 91 PRO A C 1
ATOM 658 O O . PRO A 1 91 ? 5.548 -11.506 4.319 1.00 97.25 91 PRO A O 1
ATOM 661 N N . GLU A 1 92 ? 7.567 -12.261 4.934 1.00 97.56 92 GLU A N 1
ATOM 662 C CA . GLU A 1 92 ? 7.158 -12.933 6.171 1.00 97.56 92 GLU A CA 1
ATOM 663 C C . GLU A 1 92 ? 6.871 -11.934 7.302 1.00 97.56 92 GLU A C 1
ATOM 665 O O . GLU A 1 92 ? 5.933 -12.109 8.089 1.00 97.56 92 GLU A O 1
ATOM 670 N N . THR A 1 93 ? 7.668 -10.865 7.394 1.00 97.56 93 THR A N 1
ATOM 671 C CA . THR A 1 93 ? 7.554 -9.880 8.478 1.00 97.56 93 THR A CA 1
ATOM 672 C C . THR A 1 93 ? 6.711 -8.669 8.129 1.00 97.56 93 THR A C 1
ATOM 674 O O . THR A 1 93 ? 6.359 -7.915 9.035 1.00 97.56 93 THR A O 1
ATOM 677 N N . TRP A 1 94 ? 6.347 -8.481 6.859 1.00 98.38 94 TRP A N 1
ATOM 678 C CA . TRP A 1 94 ? 5.551 -7.337 6.430 1.00 98.38 94 TRP A CA 1
ATOM 679 C C . TRP A 1 94 ? 4.214 -7.252 7.147 1.00 98.38 94 TRP A C 1
ATOM 681 O O . TRP A 1 94 ? 3.484 -8.239 7.259 1.00 98.38 94 TRP A O 1
ATOM 691 N N . ARG A 1 95 ? 3.894 -6.050 7.621 1.00 97.94 95 ARG A N 1
ATOM 692 C CA . ARG A 1 95 ? 2.639 -5.733 8.294 1.00 97.94 95 ARG A CA 1
ATOM 693 C C . ARG A 1 95 ? 2.151 -4.359 7.858 1.00 97.94 95 ARG A C 1
ATOM 695 O O . ARG A 1 95 ? 2.952 -3.431 7.738 1.00 97.94 95 ARG A O 1
ATOM 702 N N . LEU A 1 96 ? 0.842 -4.228 7.685 1.00 98.31 96 LEU A N 1
ATOM 703 C CA . LEU A 1 96 ? 0.159 -2.962 7.457 1.00 98.31 96 LEU A CA 1
ATOM 704 C C . LEU A 1 96 ? -0.779 -2.658 8.620 1.00 98.31 96 LEU A C 1
ATOM 706 O O . LEU A 1 96 ? -1.693 -3.427 8.921 1.00 98.31 96 LEU A O 1
ATOM 710 N N . GLU A 1 97 ? -0.572 -1.496 9.230 1.00 97.88 97 GLU A N 1
ATOM 711 C CA . GLU A 1 97 ? -1.499 -0.943 10.208 1.00 97.88 97 GLU A CA 1
ATOM 712 C C . GLU A 1 97 ? -2.547 -0.064 9.524 1.00 97.88 97 GLU A C 1
ATOM 714 O O . GLU A 1 97 ? -2.246 0.699 8.604 1.00 97.88 97 GLU A O 1
ATOM 719 N N . MET A 1 98 ? -3.785 -0.161 9.999 1.00 98.19 98 MET A N 1
ATOM 720 C CA . MET A 1 98 ? -4.902 0.678 9.584 1.00 98.19 98 MET A CA 1
ATOM 721 C C . MET A 1 98 ? -5.582 1.223 10.833 1.00 98.19 98 MET A C 1
ATOM 723 O O . MET A 1 98 ? -6.188 0.486 11.613 1.00 98.19 98 MET A O 1
ATOM 727 N N . THR A 1 99 ? -5.451 2.531 11.021 1.00 97.44 99 THR A N 1
ATOM 728 C CA . THR A 1 99 ? -5.939 3.263 12.190 1.00 97.44 99 THR A CA 1
ATOM 729 C C . THR A 1 99 ? -6.664 4.532 11.756 1.00 97.44 99 THR A C 1
ATOM 731 O O . THR A 1 99 ? -6.654 4.913 10.584 1.00 97.44 99 THR A O 1
ATOM 734 N N . THR A 1 100 ? -7.332 5.186 12.702 1.00 96.44 100 THR A N 1
ATOM 735 C CA . THR A 1 100 ? -7.966 6.490 12.488 1.00 96.44 100 THR A CA 1
ATOM 736 C C . THR A 1 100 ? -7.089 7.609 13.002 1.00 96.44 100 THR A C 1
ATOM 738 O O . THR A 1 100 ? -6.580 7.528 14.119 1.00 96.44 100 THR A O 1
ATOM 741 N N . ASP A 1 101 ? -7.012 8.684 12.228 1.00 92.88 101 ASP A N 1
ATOM 742 C CA . ASP A 1 101 ? -6.554 9.975 12.720 1.00 92.88 101 ASP A CA 1
ATOM 743 C C . ASP A 1 101 ? -7.700 10.655 13.501 1.00 92.88 101 ASP A C 1
ATOM 745 O O . ASP A 1 101 ? -8.768 10.895 12.923 1.00 92.88 101 ASP A O 1
ATOM 749 N N . PRO A 1 102 ? -7.537 10.919 14.813 1.00 90.88 102 PRO A N 1
ATOM 750 C CA . PRO A 1 102 ? -8.560 11.574 15.619 1.00 90.88 102 PRO A CA 1
ATOM 751 C C . PRO A 1 102 ? -8.593 13.099 15.429 1.00 90.88 102 PRO A C 1
ATOM 753 O O . PRO A 1 102 ? -9.409 13.755 16.079 1.00 90.88 102 PRO A O 1
ATOM 756 N N . GLN A 1 103 ? -7.715 13.679 14.600 1.00 93.50 103 GLN A N 1
ATOM 757 C CA . GLN A 1 103 ? -7.629 15.124 14.424 1.00 93.50 103 GLN A CA 1
ATOM 758 C C . GLN A 1 103 ? -8.949 15.719 13.906 1.00 93.50 103 GLN A C 1
ATOM 760 O O . GLN A 1 103 ? -9.580 15.225 12.970 1.00 93.50 103 GLN A O 1
ATOM 765 N N . VAL A 1 104 ? -9.347 16.826 14.532 1.00 95.00 104 VAL A N 1
ATOM 766 C CA . VAL A 1 104 ? -10.482 17.666 14.143 1.00 95.00 104 VAL A CA 1
ATOM 767 C C . VAL A 1 104 ? -9.982 19.085 13.887 1.00 95.00 104 VAL A C 1
ATOM 769 O O . VAL A 1 104 ? -9.039 19.541 14.531 1.00 95.00 104 VAL A O 1
ATOM 772 N N . GLU A 1 105 ? -10.614 19.785 12.951 1.00 94.19 105 GLU A N 1
ATOM 773 C CA . GLU A 1 105 ? -10.251 21.145 12.534 1.00 94.19 105 GLU A CA 1
ATOM 774 C C . GLU A 1 105 ? -11.524 22.006 12.447 1.00 94.19 105 GLU A C 1
ATOM 776 O O . GLU A 1 105 ? -12.149 22.111 11.384 1.00 94.19 105 GLU A O 1
ATOM 781 N N . PRO A 1 106 ? -11.987 22.578 13.572 1.00 92.94 106 PRO A N 1
ATOM 782 C CA . PRO A 1 106 ? -13.171 23.430 13.586 1.00 92.94 106 PRO A CA 1
ATOM 783 C C . PRO A 1 106 ? -12.976 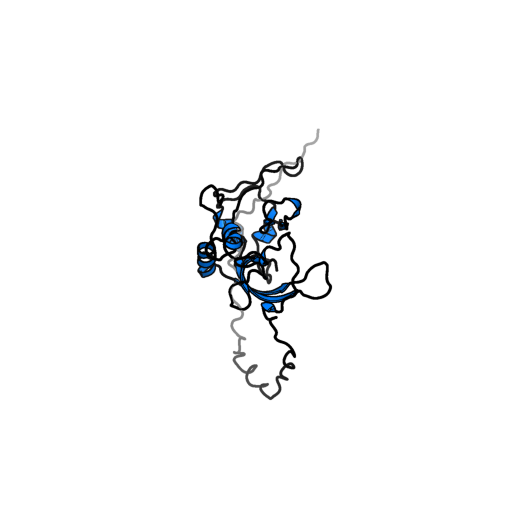24.713 12.750 1.00 92.94 106 PRO A C 1
ATOM 785 O O . PRO A 1 106 ? -11.885 25.279 12.764 1.00 92.94 106 PRO A O 1
ATOM 788 N N . PRO A 1 107 ? -14.020 25.221 12.063 1.00 94.38 107 PRO A N 1
ATOM 789 C CA . PRO A 1 107 ? -15.397 24.717 12.044 1.00 94.38 107 PRO A CA 1
ATOM 790 C C . PRO A 1 107 ? -15.661 23.622 10.988 1.00 94.38 107 PRO A C 1
ATOM 792 O O . PRO A 1 107 ? -16.782 23.128 10.904 1.00 94.38 107 PRO A O 1
ATOM 795 N N . TYR A 1 108 ? -14.668 23.245 10.176 1.00 92.62 108 TYR A N 1
ATOM 796 C CA . TYR A 1 108 ? -14.861 22.414 8.978 1.00 92.62 108 TYR A CA 1
ATOM 797 C C . TYR A 1 108 ? -14.942 20.910 9.271 1.00 92.62 108 TYR A C 1
ATOM 799 O O . TYR A 1 108 ? -15.731 20.187 8.659 1.00 92.62 108 TYR A O 1
ATOM 807 N N . VAL A 1 109 ? -14.145 20.429 10.226 1.00 93.56 109 VAL A N 1
ATOM 808 C CA . VAL A 1 109 ? -14.156 19.042 10.699 1.00 93.56 109 VAL A CA 1
ATOM 809 C C . VAL A 1 109 ? -14.489 19.054 12.183 1.00 93.56 109 VAL A C 1
ATOM 811 O O . VAL A 1 109 ? -13.661 19.406 13.015 1.00 93.56 109 VAL A O 1
ATOM 814 N N . THR A 1 110 ? -15.721 18.671 12.511 1.00 94.94 110 THR A N 1
ATOM 815 C CA . THR A 1 110 ? -16.260 18.717 13.882 1.00 94.94 110 THR A CA 1
ATOM 816 C C . THR A 1 110 ? -16.340 17.351 14.558 1.00 94.94 110 THR A C 1
ATOM 818 O O . THR A 1 110 ? -16.612 17.276 15.752 1.00 94.94 110 THR A O 1
ATOM 821 N N . GLN A 1 111 ? -16.122 16.268 13.809 1.00 96.19 111 GLN A N 1
ATOM 822 C CA . GLN A 1 111 ? -16.175 14.894 14.303 1.00 96.19 111 GLN A CA 1
ATOM 823 C C . GLN A 1 111 ? -14.930 14.126 13.848 1.00 96.19 111 GLN A C 1
ATOM 825 O O . GLN A 1 111 ? -14.601 14.194 12.657 1.00 96.19 111 GLN A O 1
ATOM 830 N N . PRO A 1 112 ? -14.261 13.388 14.755 1.00 96.75 112 PRO A N 1
ATOM 831 C CA . PRO A 1 112 ? -13.112 12.566 14.402 1.00 96.75 112 PRO A CA 1
ATOM 832 C C . PRO A 1 112 ? -13.548 11.352 13.576 1.00 96.75 112 PRO A C 1
ATOM 834 O O . PRO A 1 112 ? -14.649 10.824 13.766 1.00 96.75 112 PRO A O 1
ATOM 837 N N . ALA A 1 113 ? -12.662 10.871 12.704 1.00 96.94 113 ALA A N 1
ATOM 838 C CA . ALA A 1 113 ? -12.878 9.630 11.971 1.00 96.94 113 ALA A CA 1
ATOM 839 C C . ALA A 1 113 ? -12.951 8.430 12.932 1.00 96.94 113 ALA A C 1
ATOM 841 O O . ALA A 1 113 ? -12.242 8.372 13.938 1.00 96.94 113 ALA A O 1
ATOM 842 N N . ARG A 1 114 ? -13.806 7.450 12.619 1.00 96.88 114 ARG A N 1
ATOM 843 C CA . ARG A 1 114 ? -13.959 6.216 13.406 1.00 96.88 114 ARG A CA 1
ATOM 844 C C . ARG A 1 114 ? -14.018 4.998 12.494 1.00 96.88 114 ARG A C 1
ATOM 846 O O . ARG A 1 114 ? -14.705 5.021 11.474 1.00 96.88 114 ARG A O 1
ATOM 853 N N . ILE A 1 115 ? -13.361 3.922 12.913 1.00 97.50 115 ILE A N 1
ATOM 854 C CA . ILE A 1 115 ? -13.445 2.593 12.299 1.00 97.50 115 ILE A CA 1
ATOM 855 C C . ILE A 1 115 ? -13.820 1.563 13.360 1.00 97.50 115 ILE A C 1
ATOM 857 O O . ILE A 1 115 ? -13.554 1.762 14.544 1.00 97.50 115 ILE A O 1
ATOM 861 N N . GLN A 1 116 ? -14.469 0.484 12.941 1.00 98.06 116 GLN A N 1
ATOM 862 C CA . GLN A 1 116 ? -14.953 -0.554 13.846 1.00 98.06 116 GLN A CA 1
ATOM 863 C C . GLN A 1 116 ? -13.835 -1.494 14.304 1.00 98.06 116 GLN A C 1
ATOM 865 O O . GLN A 1 116 ? -13.820 -1.891 15.465 1.00 98.06 116 GLN A O 1
ATOM 870 N N . ALA A 1 117 ? -12.925 -1.851 13.399 1.00 97.69 117 ALA A N 1
ATOM 871 C CA . ALA A 1 117 ? -11.856 -2.808 13.648 1.00 97.69 117 ALA A CA 1
ATOM 872 C C . ALA A 1 117 ? -10.507 -2.224 13.199 1.00 97.69 117 ALA A C 1
ATOM 874 O O . ALA A 1 117 ? -10.111 -2.397 12.050 1.00 97.69 117 ALA A O 1
ATOM 875 N N . PRO A 1 118 ? -9.799 -1.484 14.067 1.00 97.88 118 PRO A N 1
ATOM 876 C CA . PRO A 1 118 ? -8.422 -1.101 13.790 1.00 97.88 118 PRO A CA 1
ATOM 877 C C . PRO A 1 118 ? -7.528 -2.334 13.615 1.00 97.88 118 PRO A C 1
ATOM 879 O O . PRO A 1 118 ? -7.647 -3.313 14.353 1.00 97.88 118 PRO A O 1
ATOM 882 N N . HIS A 1 119 ? -6.603 -2.257 12.664 1.00 98.38 119 HIS A N 1
ATOM 883 C CA . HIS A 1 119 ? -5.568 -3.266 12.462 1.00 98.38 119 HIS A CA 1
ATOM 884 C C . HIS A 1 119 ? -4.242 -2.691 12.946 1.00 98.38 119 HIS A C 1
ATOM 886 O O . HIS A 1 119 ? -3.727 -1.757 12.333 1.00 98.38 119 HIS A O 1
ATOM 892 N N . THR A 1 120 ? -3.707 -3.204 14.052 1.00 98.12 120 THR A N 1
ATOM 893 C CA . THR A 1 120 ? -2.506 -2.647 14.692 1.00 98.12 120 THR A CA 1
ATOM 894 C C . THR A 1 120 ? -1.495 -3.736 15.016 1.00 98.12 120 THR A C 1
ATOM 896 O O . THR A 1 120 ? -1.833 -4.906 15.210 1.00 98.12 120 THR A O 1
ATOM 899 N N . LEU A 1 121 ? -0.223 -3.355 15.078 1.00 96.62 121 LEU A N 1
ATOM 900 C CA . LEU A 1 121 ? 0.848 -4.235 15.534 1.00 96.62 121 LEU A CA 1
ATOM 901 C C . LEU A 1 121 ? 0.678 -4.574 17.012 1.00 96.62 121 LEU A C 1
ATOM 903 O O . LEU A 1 121 ? 0.885 -5.718 17.406 1.00 96.62 121 LEU A O 1
ATOM 907 N N . LYS A 1 122 ? 0.275 -3.581 17.813 1.00 97.25 122 LYS A N 1
ATOM 908 C CA . LYS A 1 122 ? 0.075 -3.714 19.259 1.00 97.25 122 LYS A CA 1
ATOM 909 C C . LYS A 1 122 ? -0.943 -4.802 19.598 1.00 97.25 122 LYS A C 1
ATOM 911 O O . LYS A 1 122 ? -0.704 -5.582 20.515 1.00 97.25 122 LYS A O 1
ATOM 916 N N . ASP A 1 123 ? -2.041 -4.857 18.853 1.00 97.25 123 ASP A N 1
ATOM 917 C CA . ASP A 1 123 ? -3.129 -5.805 19.102 1.00 97.25 123 ASP A CA 1
ATOM 918 C C . ASP A 1 123 ? -2.933 -7.129 18.342 1.00 97.25 123 ASP A C 1
ATOM 920 O O . ASP A 1 123 ? -3.773 -8.022 18.420 1.00 97.25 123 ASP A O 1
ATOM 924 N N . GLY A 1 124 ? -1.832 -7.270 17.592 1.00 97.06 124 GLY A N 1
ATOM 925 C CA . GLY A 1 124 ? -1.553 -8.453 16.776 1.00 97.06 124 GLY A CA 1
ATOM 926 C C . GLY A 1 124 ? -2.501 -8.624 15.585 1.00 97.06 124 GLY A C 1
ATOM 927 O O . GLY A 1 124 ? -2.580 -9.715 15.027 1.00 97.06 124 GLY A O 1
ATOM 928 N N . THR A 1 125 ? -3.219 -7.568 15.191 1.00 97.94 125 THR A N 1
ATOM 929 C CA . THR A 1 125 ? -4.232 -7.593 14.124 1.00 97.94 125 THR A CA 1
ATOM 930 C C . THR A 1 125 ? -3.763 -6.950 12.821 1.00 97.94 125 THR A C 1
ATOM 932 O O . THR A 1 125 ? -4.513 -6.954 11.846 1.00 97.94 125 THR A O 1
ATOM 935 N N . ALA A 1 126 ? -2.553 -6.380 12.776 1.00 98.38 126 ALA A N 1
ATOM 936 C CA . ALA A 1 126 ? -1.992 -5.782 11.566 1.00 98.38 126 ALA A CA 1
ATOM 937 C C . ALA A 1 126 ? -2.043 -6.758 10.379 1.00 98.38 126 ALA A C 1
ATOM 939 O O . ALA A 1 126 ? -1.675 -7.927 10.506 1.00 98.38 126 ALA A O 1
ATOM 940 N N . LEU A 1 127 ? -2.471 -6.257 9.220 1.00 98.44 127 LEU A N 1
ATOM 941 C CA . LEU A 1 127 ? -2.629 -7.062 8.014 1.00 98.44 127 LEU A CA 1
ATOM 942 C C . LEU A 1 127 ? -1.267 -7.586 7.549 1.00 98.44 127 LEU A C 1
ATOM 944 O O . LEU A 1 127 ? -0.340 -6.798 7.370 1.00 98.44 127 LEU A O 1
ATOM 948 N N . ASP A 1 128 ? -1.155 -8.891 7.316 1.00 98.56 128 ASP A N 1
ATOM 949 C CA . ASP A 1 128 ? 0.038 -9.514 6.743 1.00 98.56 128 ASP A CA 1
ATOM 950 C C . ASP A 1 128 ? -0.099 -9.772 5.231 1.00 98.56 128 ASP A C 1
ATOM 952 O O . ASP A 1 128 ? -1.156 -9.578 4.617 1.00 98.56 128 ASP A O 1
ATOM 956 N N . LEU A 1 129 ? 1.014 -10.163 4.603 1.00 98.62 129 LEU A N 1
ATOM 957 C CA . LEU A 1 129 ? 1.064 -10.360 3.156 1.00 98.62 129 LEU A CA 1
ATOM 958 C C . LEU A 1 129 ? 0.212 -11.551 2.705 1.00 98.62 129 LEU A C 1
ATOM 960 O O . LEU A 1 129 ? -0.362 -11.502 1.619 1.00 98.62 129 LEU A O 1
ATOM 964 N N . GLU A 1 130 ? 0.127 -12.612 3.507 1.00 98.31 130 GLU A N 1
ATOM 965 C CA . GLU A 1 130 ? -0.652 -13.793 3.135 1.00 98.31 130 GLU A CA 1
ATOM 966 C C . GLU A 1 130 ? -2.147 -13.478 3.135 1.00 98.31 130 GLU A C 1
ATOM 968 O O . GLU A 1 130 ? -2.831 -13.767 2.158 1.00 98.31 130 GLU A O 1
ATOM 973 N N . THR A 1 131 ? -2.634 -12.759 4.146 1.00 98.31 131 THR A N 1
ATOM 974 C CA . THR A 1 131 ? -4.018 -12.275 4.195 1.00 98.31 131 THR A CA 1
ATOM 975 C C . THR A 1 131 ? -4.320 -11.350 3.013 1.00 98.31 131 THR A C 1
ATOM 977 O O . THR A 1 131 ? -5.368 -11.474 2.379 1.00 98.31 131 THR A O 1
ATOM 980 N N . LEU A 1 132 ? -3.393 -10.453 2.643 1.00 98.75 132 LEU A N 1
ATOM 981 C CA . LEU A 1 132 ? -3.550 -9.612 1.448 1.00 98.75 132 LEU A CA 1
ATOM 982 C C . LEU A 1 132 ? -3.634 -10.451 0.159 1.00 98.75 132 LEU A C 1
ATOM 984 O O . LEU A 1 132 ? -4.443 -10.158 -0.724 1.00 98.75 132 LEU A O 1
ATOM 988 N N . ARG A 1 133 ? -2.817 -11.501 0.033 1.00 98.44 133 ARG A N 1
ATOM 989 C CA . ARG A 1 133 ? -2.849 -12.417 -1.118 1.00 98.44 133 ARG A CA 1
ATOM 990 C C . ARG A 1 133 ? -4.122 -13.257 -1.146 1.00 98.44 133 ARG A C 1
ATOM 992 O O . ARG A 1 133 ? -4.645 -13.485 -2.235 1.00 98.44 133 ARG A O 1
ATOM 999 N N . GLU A 1 134 ? -4.642 -13.654 0.012 1.00 98.50 134 GLU A N 1
ATOM 1000 C CA . GLU A 1 134 ? -5.925 -14.345 0.139 1.00 98.50 134 GLU A CA 1
ATOM 1001 C C . GLU A 1 134 ? -7.076 -13.461 -0.356 1.00 98.50 134 GLU A C 1
ATOM 1003 O O . GLU A 1 134 ? -7.844 -13.887 -1.217 1.00 98.50 134 GLU A O 1
ATOM 1008 N N . LEU A 1 135 ? -7.128 -12.188 0.064 1.00 98.44 135 LEU A N 1
ATOM 1009 C CA . LEU A 1 135 ? -8.063 -11.203 -0.504 1.00 98.44 135 LEU A CA 1
ATOM 1010 C C . LEU A 1 135 ? -7.907 -11.094 -2.030 1.00 98.44 135 LEU A C 1
ATOM 1012 O O . LEU A 1 135 ? -8.893 -10.969 -2.759 1.00 98.44 135 LEU A O 1
ATOM 1016 N N . GLY A 1 136 ? -6.668 -11.171 -2.518 1.00 98.50 136 GLY A N 1
ATOM 1017 C CA . GLY A 1 136 ? -6.336 -11.154 -3.939 1.00 98.50 136 GLY A CA 1
ATOM 1018 C C . GLY A 1 136 ? -6.930 -12.303 -4.754 1.00 98.50 136 GLY A C 1
ATOM 1019 O O . GLY A 1 136 ? -7.160 -12.111 -5.946 1.00 98.50 136 GLY A O 1
ATOM 1020 N N . LYS A 1 137 ? -7.243 -13.458 -4.152 1.00 98.38 137 LYS A N 1
ATOM 1021 C CA . LYS A 1 137 ? -7.885 -14.575 -4.870 1.00 98.38 137 LYS A CA 1
ATOM 1022 C C . LYS A 1 137 ? -9.305 -14.228 -5.327 1.00 98.38 137 LYS A C 1
ATOM 1024 O O . LYS A 1 137 ? -9.707 -14.641 -6.409 1.00 98.38 137 LYS A O 1
ATOM 1029 N N . SER A 1 138 ? -10.029 -13.437 -4.534 1.00 97.94 138 SER A N 1
ATOM 1030 C CA . SER A 1 138 ? -11.421 -13.047 -4.812 1.00 97.94 138 SER A CA 1
ATOM 1031 C C . SER A 1 138 ? -11.547 -11.652 -5.423 1.00 97.94 138 SER A C 1
ATOM 1033 O O . SER A 1 138 ? -12.466 -11.387 -6.193 1.00 97.94 138 SER A O 1
ATOM 1035 N N . HIS A 1 139 ? -10.635 -10.746 -5.069 1.00 98.25 139 HIS A N 1
ATOM 1036 C CA . HIS A 1 139 ? -10.738 -9.324 -5.401 1.00 98.25 139 HIS A CA 1
ATOM 1037 C C . HIS A 1 139 ? -9.544 -8.777 -6.184 1.00 98.25 139 HIS A C 1
ATOM 1039 O O . HIS A 1 139 ? -9.466 -7.569 -6.412 1.00 98.25 139 HIS A O 1
ATOM 1045 N N . GLY A 1 140 ? -8.598 -9.634 -6.568 1.00 97.94 140 GLY A N 1
ATOM 1046 C CA . GLY A 1 140 ? -7.383 -9.226 -7.259 1.00 97.94 140 GLY A CA 1
ATOM 1047 C C . GLY A 1 140 ? -7.672 -8.494 -8.565 1.00 97.94 140 GLY A C 1
ATOM 1048 O O . GLY A 1 140 ? -8.529 -8.895 -9.352 1.00 97.94 140 GLY A O 1
ATOM 1049 N N . VAL A 1 141 ? -6.918 -7.425 -8.810 1.00 98.00 141 VAL A N 1
ATOM 1050 C CA . VAL A 1 141 ? -6.948 -6.680 -10.071 1.00 98.00 141 VAL A CA 1
ATOM 1051 C C . VAL A 1 141 ? -5.557 -6.627 -10.678 1.00 98.00 141 VAL A C 1
ATOM 1053 O O . VAL A 1 141 ? -4.549 -6.662 -9.966 1.00 98.00 141 VAL A O 1
ATOM 1056 N N . LYS A 1 142 ? -5.508 -6.532 -12.010 1.00 97.94 142 LYS A N 1
ATOM 1057 C CA . LYS A 1 142 ? -4.275 -6.301 -12.761 1.00 97.94 142 LYS A CA 1
ATOM 1058 C C . LYS A 1 142 ? -4.502 -5.207 -13.784 1.00 97.94 142 LYS A C 1
ATOM 1060 O O . LYS A 1 142 ? -5.476 -5.265 -14.531 1.00 97.94 142 LYS A O 1
ATOM 1065 N N . PHE A 1 143 ? -3.603 -4.236 -13.834 1.00 97.81 143 PHE A N 1
ATOM 1066 C CA . PHE A 1 143 ? -3.628 -3.220 -14.878 1.00 97.81 143 PHE A CA 1
ATOM 1067 C C . PHE A 1 143 ? -2.228 -2.705 -15.184 1.00 97.81 143 PHE A C 1
ATOM 1069 O O . PHE A 1 143 ? -1.311 -2.771 -14.361 1.00 97.81 143 PHE A O 1
ATOM 1076 N N . ILE A 1 144 ? -2.068 -2.212 -16.408 1.00 97.12 144 ILE A N 1
ATOM 1077 C CA . ILE A 1 144 ? -0.821 -1.616 -16.867 1.00 97.12 144 ILE A CA 1
ATOM 1078 C C . ILE A 1 144 ? -0.820 -0.154 -16.447 1.00 97.12 144 ILE A C 1
ATOM 1080 O O . ILE A 1 144 ? -1.788 0.566 -16.687 1.00 97.12 144 ILE A O 1
ATOM 1084 N N . LYS A 1 145 ? 0.265 0.284 -15.810 1.00 95.81 145 LYS A N 1
ATOM 1085 C CA . LYS A 1 145 ? 0.441 1.676 -15.410 1.00 95.81 145 LYS A CA 1
ATOM 1086 C C . LYS A 1 145 ? 1.874 2.134 -15.634 1.00 95.81 145 LYS A C 1
ATOM 1088 O O . LYS A 1 145 ? 2.815 1.530 -15.110 1.00 95.81 145 LYS A O 1
ATOM 1093 N N . ALA A 1 146 ? 2.004 3.254 -16.339 1.00 94.50 146 ALA A N 1
ATOM 1094 C CA . ALA A 1 146 ? 3.200 4.078 -16.320 1.00 94.50 146 ALA A CA 1
ATOM 1095 C C . ALA A 1 146 ? 3.256 4.880 -15.012 1.00 94.50 146 ALA A C 1
ATOM 1097 O O . ALA A 1 146 ? 2.301 5.566 -14.637 1.00 94.50 146 ALA A O 1
ATOM 1098 N N . THR A 1 147 ? 4.365 4.773 -14.287 1.00 94.06 147 THR A N 1
ATOM 1099 C CA . THR A 1 147 ? 4.640 5.617 -13.125 1.00 94.06 147 THR A CA 1
ATOM 1100 C C . THR A 1 147 ? 5.516 6.780 -13.564 1.00 94.06 147 THR A C 1
ATOM 1102 O O . THR A 1 147 ? 6.513 6.586 -14.251 1.00 94.06 147 THR A O 1
ATOM 1105 N N . GLN A 1 148 ? 5.152 7.997 -13.176 1.00 92.00 148 GLN A N 1
ATOM 1106 C CA . GLN A 1 148 ? 5.920 9.205 -13.463 1.00 92.00 148 GLN A CA 1
ATOM 1107 C C . GLN A 1 148 ? 6.112 9.973 -12.161 1.00 92.00 148 GLN A C 1
ATOM 1109 O O . GLN A 1 148 ? 5.213 10.036 -11.321 1.00 92.00 148 GLN A O 1
ATOM 1114 N N . CYS A 1 149 ? 7.307 10.517 -11.971 1.00 91.00 149 CYS A N 1
ATOM 1115 C CA . CYS A 1 149 ? 7.579 11.415 -10.862 1.00 91.00 149 CYS A CA 1
ATOM 1116 C C . CYS A 1 149 ? 7.306 12.848 -11.325 1.00 91.00 149 CYS A C 1
ATOM 1118 O O . CYS A 1 149 ? 7.705 13.226 -12.418 1.00 91.00 149 CYS A O 1
ATOM 1120 N N . LEU A 1 150 ? 6.658 13.650 -10.478 1.00 90.38 150 LEU A N 1
ATOM 1121 C CA . LEU A 1 150 ? 6.315 15.042 -10.789 1.00 90.38 150 LEU A CA 1
ATOM 1122 C C . LEU A 1 150 ? 7.549 15.924 -11.065 1.00 90.38 150 LEU A C 1
ATOM 1124 O O . LEU A 1 150 ? 7.438 16.956 -11.714 1.00 90.38 150 LEU A O 1
ATOM 1128 N N . ASN A 1 151 ? 8.721 15.518 -10.570 1.00 89.12 151 ASN A N 1
ATOM 1129 C CA . ASN A 1 151 ? 9.939 16.328 -10.594 1.00 89.12 151 ASN A CA 1
ATOM 1130 C C . ASN A 1 151 ? 10.904 15.976 -11.737 1.00 89.12 151 ASN A C 1
ATOM 1132 O O . ASN A 1 151 ? 11.996 16.537 -11.779 1.00 89.12 151 ASN A O 1
ATOM 1136 N N . ILE A 1 152 ? 10.560 15.027 -12.612 1.00 88.69 152 ILE A N 1
ATOM 1137 C CA . ILE A 1 152 ? 11.391 14.646 -13.764 1.00 88.69 152 ILE A CA 1
ATOM 1138 C C . ILE A 1 152 ? 10.511 14.467 -15.008 1.00 88.69 152 ILE A C 1
ATOM 1140 O O . ILE A 1 152 ? 9.357 14.048 -14.879 1.00 88.69 152 ILE A O 1
ATOM 1144 N N . PRO A 1 153 ? 11.022 14.781 -16.209 1.00 88.19 153 PRO A N 1
ATOM 1145 C CA . PRO A 1 153 ? 10.226 14.681 -17.425 1.00 88.19 153 PRO A CA 1
ATOM 1146 C C . PRO A 1 153 ? 9.987 13.228 -17.860 1.00 88.19 153 PRO A C 1
ATOM 1148 O O . PRO A 1 153 ? 8.908 12.918 -18.366 1.00 88.19 153 PRO A O 1
ATOM 1151 N N . GLU A 1 154 ? 10.935 12.317 -17.632 1.00 88.81 154 GLU A N 1
ATOM 1152 C CA . GLU A 1 154 ? 10.820 10.926 -18.073 1.00 88.81 154 GLU A CA 1
ATOM 1153 C C . GLU A 1 154 ? 9.950 10.066 -17.134 1.00 88.81 154 GLU A C 1
ATOM 1155 O O . GLU A 1 154 ? 10.056 10.159 -15.903 1.00 88.81 154 GLU A O 1
ATOM 1160 N N . PRO A 1 155 ? 9.126 9.146 -17.678 1.00 91.12 155 PRO A N 1
ATOM 1161 C CA . PRO A 1 155 ? 8.487 8.108 -16.883 1.00 91.12 155 PRO A CA 1
ATOM 1162 C C . PRO A 1 155 ? 9.518 7.269 -16.122 1.00 91.12 155 PRO A C 1
ATOM 1164 O O . PRO A 1 155 ? 10.609 6.964 -16.608 1.00 91.12 155 PRO A O 1
ATOM 1167 N N . LEU A 1 156 ? 9.146 6.830 -14.924 1.00 94.56 156 LEU A N 1
ATOM 1168 C CA . LEU A 1 156 ? 9.944 5.877 -14.166 1.00 94.56 156 LEU A CA 1
ATOM 1169 C C . LEU A 1 156 ? 9.910 4.490 -14.806 1.00 94.56 156 LEU A C 1
ATOM 1171 O O . LEU A 1 156 ? 10.898 3.770 -14.766 1.00 94.56 156 LEU A O 1
ATOM 1175 N N . GLY A 1 157 ? 8.780 4.115 -15.390 1.00 95.00 157 GLY A N 1
ATOM 1176 C CA . GLY A 1 157 ? 8.621 2.864 -16.117 1.00 95.00 157 GLY A CA 1
ATOM 1177 C C . GLY A 1 157 ? 7.154 2.495 -16.264 1.00 95.00 157 GLY A C 1
ATOM 1178 O O . GLY A 1 157 ? 6.289 3.032 -15.567 1.00 95.00 157 GLY A O 1
ATOM 1179 N N . GLN A 1 158 ? 6.875 1.569 -17.176 1.00 96.00 158 GLN A N 1
ATOM 1180 C CA . GLN A 1 158 ? 5.544 1.025 -17.417 1.00 96.00 158 GLN A CA 1
ATOM 1181 C C . GLN A 1 158 ? 5.505 -0.443 -17.015 1.00 96.00 158 GLN A C 1
ATOM 1183 O O . GLN A 1 158 ? 6.282 -1.250 -17.518 1.00 96.00 158 GLN A O 1
ATOM 1188 N N . GLY A 1 159 ? 4.597 -0.791 -16.107 1.00 97.12 159 GLY A N 1
ATOM 1189 C CA . GLY A 1 159 ? 4.508 -2.143 -15.565 1.00 97.12 159 GLY A CA 1
ATOM 1190 C C . GLY A 1 159 ? 3.087 -2.667 -15.522 1.00 97.12 159 GLY A C 1
ATOM 1191 O O . GLY A 1 159 ? 2.142 -1.893 -15.365 1.00 97.12 159 GLY A O 1
ATOM 1192 N N . LEU A 1 160 ? 2.952 -3.989 -15.623 1.00 98.19 160 LEU A N 1
ATOM 1193 C CA . LEU A 1 160 ? 1.736 -4.697 -15.244 1.00 98.19 160 LEU A CA 1
ATOM 1194 C C . LEU A 1 160 ? 1.758 -4.892 -13.730 1.00 98.19 160 LEU A C 1
ATOM 1196 O O . LEU A 1 160 ? 2.538 -5.693 -13.210 1.00 98.19 160 LEU A O 1
ATOM 1200 N N . TRP A 1 161 ? 0.910 -4.155 -13.029 1.00 98.56 161 TRP A N 1
ATOM 1201 C CA . TRP A 1 161 ? 0.805 -4.230 -11.580 1.00 98.56 161 TRP A CA 1
ATOM 1202 C C . TRP A 1 161 ? -0.346 -5.148 -11.184 1.00 98.56 161 TRP A C 1
ATOM 1204 O O . TRP A 1 161 ? -1.410 -5.103 -11.798 1.00 98.56 161 TRP A O 1
ATOM 1214 N N . GLU A 1 162 ? -0.134 -5.956 -10.149 1.00 98.75 162 GLU A N 1
ATOM 1215 C CA . GLU A 1 162 ? -1.132 -6.876 -9.597 1.00 98.75 162 GLU A CA 1
ATOM 1216 C C . GLU A 1 162 ? -1.228 -6.702 -8.079 1.00 98.75 162 GLU A C 1
ATOM 1218 O O . GLU A 1 162 ? -0.214 -6.640 -7.371 1.00 98.75 162 GLU A O 1
ATOM 1223 N N . GLY A 1 163 ? -2.465 -6.611 -7.592 1.00 98.69 163 GLY A N 1
ATOM 1224 C CA . GLY A 1 163 ? -2.756 -6.265 -6.208 1.00 98.69 163 GLY A CA 1
ATOM 1225 C C . GLY A 1 163 ? -4.224 -6.387 -5.829 1.00 98.69 163 GLY A C 1
ATOM 1226 O O . GLY A 1 163 ? -5.047 -6.884 -6.598 1.00 98.69 163 GLY A O 1
ATOM 1227 N N . VAL A 1 164 ? -4.546 -5.897 -4.633 1.00 98.81 164 VAL A N 1
ATOM 1228 C CA . VAL A 1 164 ? -5.921 -5.797 -4.120 1.00 98.81 164 VAL A CA 1
ATOM 1229 C C . VAL A 1 164 ? -6.370 -4.335 -4.143 1.00 98.81 164 VAL A C 1
ATOM 1231 O O . VAL A 1 164 ? -5.640 -3.486 -3.618 1.00 98.81 164 VAL A O 1
ATOM 1234 N N . PRO A 1 165 ? -7.554 -4.007 -4.699 1.00 98.69 165 PRO A N 1
ATOM 1235 C CA . PRO A 1 165 ? -8.116 -2.663 -4.621 1.00 98.69 165 PRO A CA 1
ATOM 1236 C C . PRO A 1 165 ? -8.169 -2.156 -3.177 1.00 98.69 165 PRO A C 1
ATOM 1238 O O . PRO A 1 165 ? -8.624 -2.866 -2.280 1.00 98.69 165 PRO A O 1
ATOM 1241 N N . LEU A 1 166 ? -7.759 -0.908 -2.954 1.00 98.69 166 LEU A N 1
ATOM 1242 C CA . LEU A 1 166 ? -7.646 -0.314 -1.621 1.00 98.69 166 LEU A CA 1
ATOM 1243 C C . LEU A 1 166 ? -8.969 -0.382 -0.845 1.00 98.69 166 LEU A C 1
ATOM 1245 O O . LEU A 1 166 ? -8.961 -0.686 0.343 1.00 98.69 166 LEU A O 1
ATOM 1249 N N . ARG A 1 167 ? -10.110 -0.193 -1.522 1.00 98.50 167 ARG A N 1
ATOM 1250 C CA . ARG A 1 167 ? -11.445 -0.342 -0.920 1.00 98.50 167 ARG A CA 1
ATOM 1251 C C . ARG A 1 167 ? -11.667 -1.695 -0.237 1.00 98.50 167 ARG A C 1
ATOM 1253 O O . ARG A 1 167 ? -12.332 -1.741 0.788 1.00 98.50 167 ARG A O 1
ATOM 1260 N N . GLU A 1 168 ? -11.142 -2.789 -0.791 1.00 98.69 168 GLU A N 1
ATOM 1261 C CA . GLU A 1 168 ? -11.359 -4.138 -0.248 1.00 98.69 168 GLU A CA 1
ATOM 1262 C C . GLU A 1 168 ? -10.499 -4.357 0.994 1.00 98.69 168 GLU A C 1
ATOM 1264 O O . GLU A 1 168 ? -10.939 -4.981 1.953 1.00 98.69 168 GLU A O 1
ATOM 1269 N N . VAL A 1 169 ? -9.314 -3.746 1.021 1.00 98.56 169 VAL A N 1
ATOM 1270 C CA . VAL A 1 169 ? -8.453 -3.706 2.206 1.00 98.56 169 VAL A CA 1
ATOM 1271 C C . VAL A 1 169 ? -9.101 -2.864 3.312 1.00 98.56 169 VAL A C 1
ATOM 1273 O O . VAL A 1 169 ? -9.180 -3.300 4.456 1.00 98.56 169 VAL A O 1
ATOM 1276 N N . LEU A 1 170 ? -9.646 -1.690 2.976 1.00 98.44 170 LEU A N 1
ATOM 1277 C CA . LEU A 1 170 ? -10.316 -0.811 3.943 1.00 98.44 170 LEU A CA 1
ATOM 1278 C C . LEU A 1 170 ? -11.591 -1.430 4.539 1.00 98.44 170 LEU A C 1
ATOM 1280 O O . LEU A 1 170 ? -11.916 -1.148 5.690 1.00 98.44 170 LEU A O 1
ATOM 1284 N N . LYS A 1 171 ? -12.299 -2.306 3.811 1.00 98.12 171 LYS A N 1
ATOM 1285 C CA . LYS A 1 171 ? -13.463 -3.040 4.348 1.00 98.12 171 LYS A CA 1
ATOM 1286 C C . LYS A 1 171 ? -13.114 -3.937 5.537 1.00 98.12 171 LYS A C 1
ATOM 1288 O O . LYS A 1 171 ? -13.998 -4.190 6.355 1.00 98.12 171 LYS A O 1
ATOM 1293 N N . LEU A 1 172 ? -11.857 -4.371 5.675 1.00 98.25 172 LEU A N 1
ATOM 1294 C CA . LEU A 1 172 ? -11.400 -5.124 6.850 1.00 98.25 172 LEU A CA 1
ATOM 1295 C C . LEU A 1 172 ? -11.562 -4.311 8.142 1.00 98.25 172 LEU A C 1
ATOM 1297 O O . LEU A 1 172 ? -11.866 -4.874 9.188 1.00 98.25 172 LEU A O 1
ATOM 1301 N N . CYS A 1 173 ? -11.507 -2.976 8.048 1.00 98.00 173 CYS A N 1
ATOM 1302 C CA . CYS A 1 173 ? -11.732 -2.079 9.181 1.00 98.00 173 CYS A CA 1
ATOM 1303 C C . CYS A 1 173 ? -13.205 -2.011 9.641 1.00 98.00 173 CYS A C 1
ATOM 1305 O O . CYS A 1 173 ? -13.536 -1.285 10.588 1.00 98.00 173 CYS A O 1
ATOM 1307 N N . GLY A 1 174 ? -14.107 -2.737 8.972 1.00 97.88 174 GLY A N 1
ATOM 1308 C CA . GLY A 1 174 ? -15.536 -2.772 9.257 1.00 97.88 174 GLY A CA 1
ATOM 1309 C C . GLY A 1 174 ? -16.232 -1.447 8.948 1.00 97.88 174 GLY A C 1
ATOM 1310 O O . GLY A 1 174 ? -15.903 -0.746 7.989 1.00 97.88 174 GLY A O 1
ATOM 1311 N N . LYS A 1 175 ? -17.242 -1.092 9.752 1.00 97.50 175 LYS A N 1
ATOM 1312 C CA . LYS A 1 175 ? -17.975 0.163 9.557 1.00 97.50 175 LYS A CA 1
ATOM 1313 C C . LYS A 1 175 ? -17.061 1.369 9.793 1.00 97.50 175 LYS A C 1
ATOM 1315 O O . LYS A 1 175 ? -16.550 1.562 10.893 1.00 97.50 175 LYS A O 1
ATOM 1320 N N . MET A 1 176 ? -16.949 2.217 8.776 1.00 97.31 176 MET A N 1
ATOM 1321 C CA . MET A 1 176 ? -16.225 3.487 8.823 1.00 97.31 176 MET A CA 1
ATOM 1322 C C . MET A 1 176 ? -17.211 4.658 8.953 1.00 97.31 176 MET A C 1
ATOM 1324 O O . MET A 1 176 ? -18.265 4.662 8.312 1.00 97.31 176 MET A O 1
ATOM 1328 N N . LYS A 1 177 ? -16.895 5.646 9.796 1.00 96.81 177 LYS A N 1
ATOM 1329 C CA . LYS A 1 177 ? -17.683 6.874 10.003 1.00 96.81 177 LYS A CA 1
ATOM 1330 C C . LYS A 1 177 ? -16.775 8.095 9.982 1.00 96.81 177 LYS A C 1
ATOM 1332 O O . LYS A 1 177 ? -15.651 8.029 10.472 1.00 96.81 177 LYS A O 1
ATOM 1337 N N . ASP A 1 178 ? -17.278 9.195 9.425 1.00 96.56 178 ASP A N 1
ATOM 1338 C CA . ASP A 1 178 ? -16.588 10.493 9.402 1.00 96.56 178 ASP A CA 1
ATOM 1339 C C . ASP A 1 178 ? -15.199 10.454 8.725 1.00 96.56 178 ASP A C 1
ATOM 1341 O O . ASP A 1 178 ? -14.366 11.343 8.909 1.00 96.56 178 ASP A O 1
ATOM 1345 N N . VAL A 1 179 ? -14.943 9.438 7.895 1.00 96.19 179 VAL A N 1
ATOM 1346 C CA . VAL A 1 179 ? -13.702 9.315 7.127 1.00 96.19 179 VAL A CA 1
ATOM 1347 C C . VAL A 1 179 ? -13.796 10.192 5.884 1.00 96.19 179 VAL A C 1
ATOM 1349 O O . VAL A 1 179 ? -14.720 10.067 5.085 1.00 96.19 179 VAL A O 1
ATOM 1352 N N . ARG A 1 180 ? -12.821 11.087 5.717 1.00 95.44 180 ARG A N 1
ATOM 1353 C CA . ARG A 1 180 ? -12.773 12.055 4.605 1.00 95.44 180 ARG A CA 1
ATOM 1354 C C . ARG A 1 180 ? -11.573 11.837 3.692 1.00 95.44 180 ARG A C 1
ATOM 1356 O O . ARG A 1 180 ? -11.644 12.095 2.490 1.00 95.44 180 ARG A O 1
ATOM 1363 N N . ARG A 1 181 ? -10.469 11.351 4.257 1.00 96.50 181 ARG A N 1
ATOM 1364 C CA . ARG A 1 181 ? -9.190 11.196 3.574 1.00 96.50 181 ARG A CA 1
ATOM 1365 C C . ARG A 1 181 ? -8.466 9.963 4.096 1.00 96.50 181 ARG A C 1
ATOM 1367 O O . ARG A 1 181 ? -8.517 9.685 5.289 1.00 96.50 181 ARG A O 1
ATOM 1374 N N . ILE A 1 182 ? -7.807 9.246 3.195 1.00 98.06 182 ILE A N 1
ATOM 1375 C CA . ILE A 1 182 ? -6.959 8.098 3.506 1.00 98.06 182 ILE A CA 1
ATOM 1376 C C . ILE A 1 182 ? -5.515 8.536 3.312 1.00 98.06 182 ILE A C 1
ATOM 1378 O O . ILE A 1 182 ? -5.114 8.862 2.194 1.00 98.06 182 ILE A O 1
ATOM 1382 N N . TYR A 1 183 ? -4.748 8.557 4.396 1.00 97.44 183 TYR A N 1
ATOM 1383 C CA . TYR A 1 183 ? -3.306 8.770 4.351 1.00 97.44 183 TYR A CA 1
ATOM 1384 C C . TYR A 1 183 ? -2.593 7.429 4.266 1.00 97.44 183 TYR A C 1
ATOM 1386 O O . TYR A 1 183 ? -2.983 6.462 4.916 1.00 97.44 183 TYR A O 1
ATOM 1394 N N . TYR A 1 184 ? -1.535 7.377 3.469 1.00 97.19 184 TYR A N 1
ATOM 1395 C CA . TYR A 1 184 ? -0.652 6.223 3.394 1.00 97.19 184 TYR A CA 1
ATOM 1396 C C . TYR A 1 184 ? 0.791 6.701 3.421 1.00 97.19 184 TYR A C 1
ATOM 1398 O O . TYR A 1 184 ? 1.150 7.703 2.795 1.00 97.19 184 TYR A O 1
ATOM 1406 N N . ARG A 1 185 ? 1.621 5.966 4.156 1.00 94.69 185 ARG A N 1
ATOM 1407 C CA . ARG A 1 185 ? 3.043 6.249 4.313 1.00 94.69 185 ARG A CA 1
ATOM 1408 C C . ARG A 1 185 ? 3.853 4.970 4.244 1.00 94.69 185 ARG A C 1
ATOM 1410 O O . ARG A 1 185 ? 3.359 3.895 4.576 1.00 94.69 185 ARG A O 1
ATOM 1417 N N . GLY A 1 186 ? 5.080 5.107 3.765 1.00 92.50 186 GLY A N 1
ATOM 1418 C CA . GLY A 1 186 ? 6.054 4.024 3.773 1.00 92.50 186 GLY A CA 1
ATOM 1419 C C . GLY A 1 186 ? 6.784 3.919 5.111 1.00 92.50 186 GLY A C 1
ATOM 1420 O O . GLY A 1 186 ? 6.604 4.734 6.019 1.00 92.50 186 GLY A O 1
ATOM 1421 N N . PHE A 1 187 ? 7.655 2.921 5.193 1.00 91.88 187 PHE A N 1
ATOM 1422 C CA . PHE A 1 187 ? 8.653 2.811 6.249 1.00 91.88 187 PHE A CA 1
ATOM 1423 C C . PHE A 1 187 ? 9.550 4.066 6.309 1.00 91.88 187 PHE A C 1
ATOM 1425 O O . PHE A 1 187 ? 9.947 4.577 5.260 1.00 91.88 187 PHE A O 1
ATOM 1432 N N . HIS A 1 188 ? 9.861 4.548 7.519 1.00 87.88 188 HIS A N 1
ATOM 1433 C CA . HIS A 1 188 ? 10.612 5.796 7.736 1.00 87.88 188 HIS A CA 1
ATOM 1434 C C . HIS A 1 188 ? 11.523 5.799 8.985 1.00 87.88 188 HIS A C 1
ATOM 1436 O O . HIS A 1 188 ? 11.787 6.862 9.528 1.00 87.88 188 HIS A O 1
ATOM 1442 N N . ASN A 1 189 ? 12.033 4.643 9.440 1.00 86.75 189 ASN A N 1
ATOM 1443 C CA . ASN A 1 189 ? 12.956 4.536 10.595 1.00 86.75 189 ASN A CA 1
ATOM 1444 C C . ASN A 1 189 ? 12.506 5.287 11.875 1.00 86.75 189 ASN A C 1
ATOM 1446 O O . ASN A 1 189 ? 13.351 5.668 12.678 1.00 86.75 189 ASN A O 1
ATOM 1450 N N . GLU A 1 190 ? 11.201 5.523 12.054 1.00 85.69 190 GLU A N 1
ATOM 1451 C CA . GLU A 1 190 ? 10.634 6.358 13.131 1.00 85.69 190 GLU A CA 1
ATOM 1452 C C . GLU A 1 190 ? 11.155 7.813 13.174 1.00 85.69 190 GLU A C 1
ATOM 1454 O O . GLU A 1 190 ? 10.983 8.507 14.173 1.00 85.69 190 GLU A O 1
ATOM 1459 N N . ASP A 1 191 ? 11.757 8.300 12.085 1.00 89.69 191 ASP A N 1
ATOM 1460 C CA . ASP A 1 191 ? 12.173 9.693 11.919 1.00 89.69 191 ASP A CA 1
ATOM 1461 C C . ASP A 1 191 ? 11.059 10.486 11.204 1.00 89.69 191 ASP A C 1
ATOM 1463 O O . ASP A 1 191 ? 10.790 10.237 10.018 1.00 89.69 191 ASP A O 1
ATOM 1467 N N . PRO A 1 192 ? 10.394 11.446 11.882 1.00 90.12 192 PRO A N 1
ATOM 1468 C CA . PRO A 1 192 ? 9.307 12.222 11.292 1.00 90.12 192 PRO A CA 1
ATOM 1469 C C . PRO A 1 192 ? 9.708 13.005 10.036 1.00 90.12 192 PRO A C 1
ATOM 1471 O O . PRO A 1 192 ? 8.878 13.175 9.140 1.00 90.12 192 PRO A O 1
ATOM 1474 N N . GLU A 1 193 ? 10.967 13.447 9.926 1.00 91.38 193 GLU A N 1
ATOM 1475 C CA . GLU A 1 193 ? 11.456 14.196 8.759 1.00 91.38 193 GLU A CA 1
ATOM 1476 C C . GLU A 1 193 ? 11.586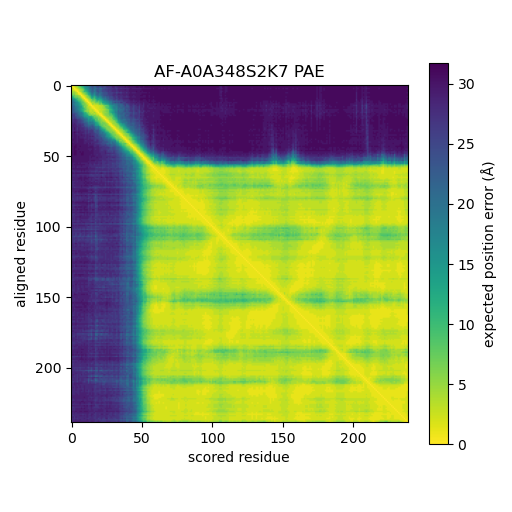 13.308 7.512 1.00 91.38 193 GLU A C 1
ATOM 1478 O O . GLU A 1 193 ? 11.580 13.792 6.377 1.00 91.38 193 GLU A O 1
ATOM 1483 N N . GLN A 1 194 ? 11.659 11.988 7.707 1.00 90.38 194 GLN A N 1
ATOM 1484 C CA . GLN A 1 194 ? 11.800 11.008 6.632 1.00 90.38 194 GLN A CA 1
ATOM 1485 C C . GLN A 1 194 ? 10.467 10.427 6.154 1.00 90.38 194 GLN A C 1
ATOM 1487 O O . GLN A 1 194 ? 10.454 9.629 5.208 1.00 90.38 194 GLN A O 1
ATOM 1492 N N . ILE A 1 195 ? 9.340 10.822 6.758 1.00 91.00 195 ILE A N 1
ATOM 1493 C CA . ILE A 1 195 ? 8.016 10.337 6.365 1.00 91.00 195 ILE A CA 1
ATOM 1494 C C . ILE A 1 195 ? 7.734 10.730 4.912 1.00 91.00 195 ILE A C 1
ATOM 1496 O O . ILE A 1 195 ? 7.439 11.878 4.580 1.00 91.00 195 ILE A O 1
ATOM 1500 N N . PHE A 1 196 ? 7.732 9.732 4.029 1.00 90.88 196 PHE A N 1
ATOM 1501 C CA . PHE A 1 196 ? 7.053 9.856 2.749 1.00 90.88 196 PHE A CA 1
ATOM 1502 C C . PHE A 1 196 ? 5.583 9.492 2.939 1.00 90.88 196 PHE A C 1
ATOM 1504 O O . PHE A 1 196 ? 5.247 8.323 3.148 1.00 90.88 196 PHE A O 1
ATOM 1511 N N . GLN A 1 197 ? 4.715 10.497 2.841 1.00 92.94 197 GLN A N 1
ATOM 1512 C CA . GLN A 1 197 ? 3.272 10.352 2.963 1.00 92.94 197 GLN A CA 1
ATOM 1513 C C . GLN A 1 197 ? 2.569 10.976 1.765 1.00 92.94 197 GLN A C 1
ATOM 1515 O O . GLN A 1 197 ? 2.943 12.039 1.272 1.00 92.94 197 GLN A O 1
ATOM 1520 N N . SER A 1 198 ? 1.508 10.315 1.324 1.00 95.50 198 SER A N 1
ATOM 1521 C CA . SER A 1 198 ? 0.546 10.875 0.385 1.00 95.50 198 SER A CA 1
ATOM 1522 C C . SER A 1 198 ? -0.858 10.447 0.810 1.00 95.50 198 SER A C 1
ATOM 1524 O O . SER A 1 198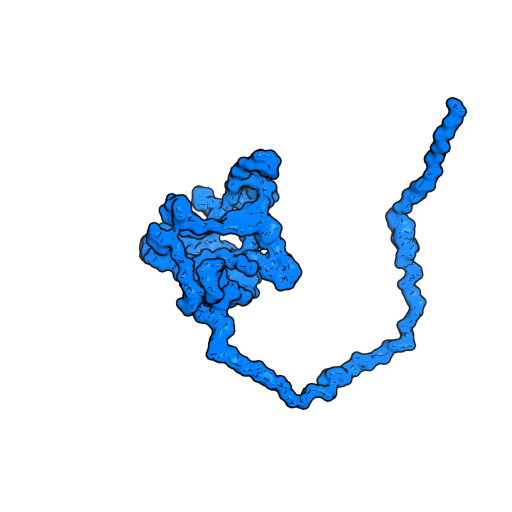 ? -1.056 9.877 1.887 1.00 95.50 198 SER A O 1
ATOM 1526 N N . SER A 1 199 ? -1.869 10.823 0.036 1.00 97.44 199 SER A N 1
ATOM 1527 C CA . SER A 1 199 ? -3.257 10.598 0.421 1.00 97.44 199 SER A CA 1
ATOM 1528 C C . SER A 1 199 ? -4.228 10.606 -0.749 1.00 97.44 199 SER A C 1
ATOM 1530 O O . SER A 1 199 ? -3.947 11.152 -1.813 1.00 97.44 199 SER A O 1
ATOM 1532 N N . LEU A 1 200 ? -5.392 10.010 -0.509 1.00 98.12 200 LEU A N 1
ATOM 1533 C CA . LEU A 1 200 ? -6.549 9.980 -1.401 1.00 98.12 200 LEU A CA 1
ATOM 1534 C C . LEU A 1 200 ? -7.764 10.518 -0.650 1.00 98.12 200 LEU A C 1
ATOM 1536 O O . LEU A 1 200 ? -7.875 10.312 0.562 1.00 98.12 200 LEU A O 1
ATOM 1540 N N . SER A 1 201 ? -8.696 11.173 -1.344 1.00 97.69 201 SER A N 1
ATOM 1541 C CA . SER A 1 201 ? -10.022 11.388 -0.756 1.00 97.69 201 SER A CA 1
ATOM 1542 C C . SER A 1 201 ? -10.696 10.039 -0.482 1.00 97.69 201 SER A C 1
ATOM 1544 O O . SER A 1 201 ? -10.377 9.031 -1.119 1.00 97.69 201 SER A O 1
ATOM 1546 N N . TYR A 1 202 ? -11.640 10.007 0.459 1.00 96.81 202 TYR A N 1
ATOM 1547 C CA . TYR A 1 202 ? -12.388 8.784 0.747 1.00 96.81 202 TYR A CA 1
ATOM 1548 C C . TYR A 1 202 ? -13.077 8.234 -0.514 1.00 96.81 202 TYR A C 1
ATOM 1550 O O . TYR A 1 202 ? -12.964 7.048 -0.805 1.00 96.81 202 TYR A O 1
ATOM 1558 N N . THR A 1 203 ? -13.679 9.103 -1.331 1.00 96.69 203 THR A N 1
ATOM 1559 C CA . THR A 1 203 ? -14.286 8.730 -2.619 1.00 96.69 203 THR A CA 1
ATOM 1560 C C . THR A 1 203 ? -13.276 8.092 -3.573 1.00 96.69 203 THR A C 1
ATOM 1562 O O . THR A 1 203 ? -13.544 7.019 -4.101 1.00 96.69 203 THR A O 1
ATOM 1565 N N . GLN A 1 204 ? -12.084 8.680 -3.746 1.00 97.31 204 GLN A N 1
ATOM 1566 C CA . GLN A 1 204 ? -11.039 8.106 -4.608 1.00 97.31 204 GLN A CA 1
ATOM 1567 C C . GLN A 1 204 ? -10.576 6.721 -4.137 1.00 97.31 204 GLN A C 1
ATOM 1569 O O . GLN A 1 204 ? -10.211 5.884 -4.956 1.00 97.31 204 GLN A O 1
ATOM 1574 N N . ALA A 1 205 ? -10.559 6.484 -2.823 1.00 97.75 205 ALA A N 1
ATOM 1575 C CA . ALA A 1 205 ? -10.172 5.194 -2.263 1.00 97.75 205 ALA A CA 1
ATOM 1576 C C . ALA A 1 205 ? -11.280 4.134 -2.388 1.00 97.75 205 ALA A C 1
ATOM 1578 O O . ALA A 1 205 ? -10.971 2.956 -2.573 1.00 97.75 205 ALA A O 1
ATOM 1579 N N . MET A 1 206 ? -12.549 4.540 -2.269 1.00 97.69 206 MET A N 1
ATOM 1580 C CA . MET A 1 206 ? -13.695 3.628 -2.181 1.00 97.69 206 MET A CA 1
ATOM 1581 C C . MET A 1 206 ? -14.372 3.339 -3.522 1.00 97.69 206 MET A C 1
ATOM 1583 O O . MET A 1 206 ? -14.947 2.261 -3.688 1.00 97.69 206 MET A O 1
ATOM 1587 N N . GLU A 1 207 ? -14.288 4.256 -4.481 1.00 95.81 207 GLU A N 1
ATOM 1588 C CA . GLU A 1 207 ? -14.965 4.156 -5.772 1.00 95.81 207 GLU A CA 1
ATOM 1589 C C . GLU A 1 207 ? -13.979 3.897 -6.916 1.00 95.81 207 GLU A C 1
ATOM 1591 O O . GLU A 1 207 ? -12.779 4.157 -6.832 1.00 95.81 207 GLU A O 1
ATOM 1596 N N . THR A 1 208 ? -14.484 3.341 -8.014 1.00 95.38 208 THR A N 1
ATOM 1597 C CA . THR A 1 208 ? -13.750 3.251 -9.280 1.00 95.38 208 THR A CA 1
ATOM 1598 C C . THR A 1 208 ? -14.598 3.929 -10.340 1.00 95.38 208 THR A C 1
ATOM 1600 O O . THR A 1 208 ? -15.713 3.462 -10.582 1.00 95.38 208 THR A O 1
ATOM 1603 N N . PRO A 1 209 ? -14.123 5.030 -10.946 1.00 90.75 209 PRO A N 1
ATOM 1604 C CA . PRO A 1 209 ? -14.894 5.704 -11.977 1.00 90.75 209 PRO A CA 1
ATOM 1605 C C . PRO A 1 209 ? -15.080 4.773 -13.187 1.00 90.75 209 PRO A C 1
ATOM 1607 O O . PRO A 1 209 ? -14.216 3.926 -13.441 1.00 90.75 209 PRO A O 1
ATOM 1610 N N . PRO A 1 210 ? -16.176 4.915 -13.955 1.00 93.50 210 PRO A N 1
ATOM 1611 C CA . PRO A 1 210 ? -16.383 4.137 -15.173 1.00 93.50 210 PRO A CA 1
ATOM 1612 C C . PRO A 1 210 ? -15.174 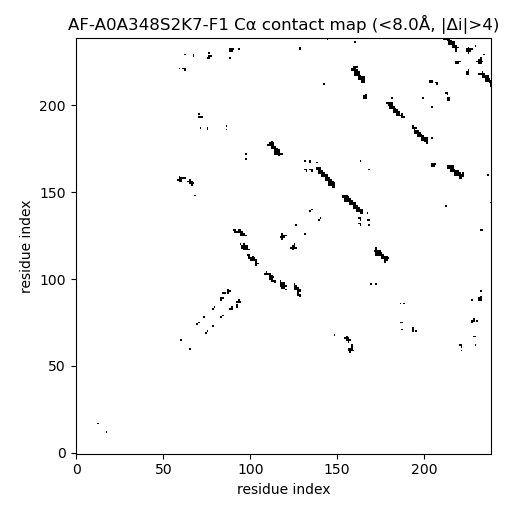4.224 -16.113 1.00 93.50 210 PRO A C 1
ATOM 1614 O O . PRO A 1 210 ? -14.695 5.314 -16.415 1.00 93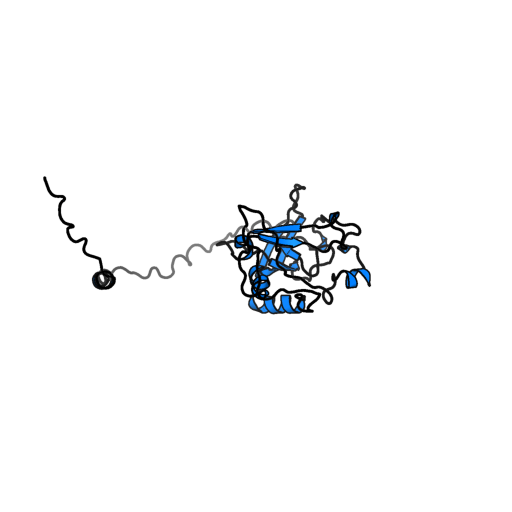.50 210 PRO A O 1
ATOM 1617 N N . GLY A 1 211 ? -14.660 3.071 -16.549 1.00 91.81 211 GLY A N 1
ATOM 1618 C CA . GLY A 1 211 ? -13.476 2.985 -17.415 1.00 91.81 211 GLY A CA 1
ATOM 1619 C C . GLY A 1 211 ? -12.130 3.261 -16.726 1.00 91.81 211 GLY A C 1
ATOM 1620 O O . GLY A 1 211 ? -11.096 3.170 -17.382 1.00 91.81 211 GLY A O 1
ATOM 1621 N N . GLY A 1 212 ? -12.119 3.579 -15.429 1.00 93.44 212 GLY A N 1
ATOM 1622 C CA . GLY A 1 212 ? -10.903 3.767 -14.642 1.00 93.44 212 GLY A CA 1
ATOM 1623 C C . GLY A 1 212 ? -10.448 2.508 -13.903 1.00 93.44 212 GLY A C 1
ATOM 1624 O O . GLY A 1 212 ? -11.108 1.469 -13.909 1.00 93.44 212 GLY A O 1
ATOM 1625 N N . PHE A 1 213 ? -9.320 2.632 -13.205 1.00 96.44 213 PHE A N 1
ATOM 1626 C CA . PHE A 1 213 ? -8.777 1.595 -12.329 1.00 96.44 213 PHE A CA 1
ATOM 1627 C C . PHE A 1 213 ? -8.816 2.055 -10.865 1.00 96.44 213 PHE A C 1
ATOM 1629 O O . PHE A 1 213 ? -8.697 3.253 -10.600 1.00 96.44 213 PHE A O 1
ATOM 1636 N N . PRO A 1 214 ? -8.987 1.144 -9.892 1.00 97.75 214 PRO A N 1
ATOM 1637 C CA . PRO A 1 214 ? -8.908 1.505 -8.483 1.00 97.75 214 PRO A CA 1
ATOM 1638 C C . PRO A 1 214 ? -7.458 1.721 -8.032 1.00 97.75 214 PRO A C 1
ATOM 1640 O O . PRO A 1 214 ? -6.560 1.010 -8.494 1.00 97.75 214 PRO A O 1
ATOM 1643 N N . PRO A 1 215 ? -7.221 2.594 -7.038 1.00 98.31 215 PRO A N 1
ATOM 1644 C CA . PRO A 1 215 ? -6.026 2.500 -6.212 1.00 98.31 215 PRO A CA 1
ATOM 1645 C C . PRO A 1 215 ? -5.916 1.105 -5.594 1.00 98.31 215 PRO A C 1
ATOM 1647 O O . PRO A 1 215 ? -6.929 0.511 -5.216 1.00 98.31 215 PRO A O 1
ATOM 1650 N N . MET A 1 216 ? -4.704 0.574 -5.466 1.00 98.50 216 MET A N 1
ATOM 1651 C CA . MET A 1 216 ? -4.489 -0.774 -4.939 1.00 98.50 216 MET A CA 1
ATOM 1652 C C . MET A 1 216 ? -3.223 -0.900 -4.100 1.00 98.50 216 MET A C 1
ATOM 1654 O O . MET A 1 216 ? -2.251 -0.164 -4.287 1.00 98.50 216 MET A O 1
ATOM 1658 N N . LEU A 1 217 ? -3.221 -1.906 -3.228 1.00 98.75 217 LEU A N 1
ATOM 1659 C CA . LEU A 1 217 ? -2.002 -2.455 -2.650 1.00 98.75 217 LEU A CA 1
ATOM 1660 C C . LEU A 1 217 ? -1.477 -3.551 -3.578 1.00 98.75 217 LEU A C 1
ATOM 1662 O O . LEU A 1 217 ? -2.030 -4.651 -3.634 1.00 98.75 217 LEU A O 1
ATOM 1666 N N . ALA A 1 218 ? -0.432 -3.224 -4.335 1.00 98.75 218 ALA A N 1
ATOM 1667 C CA . ALA A 1 218 ? 0.219 -4.140 -5.258 1.00 98.75 218 ALA A CA 1
ATOM 1668 C C . ALA A 1 218 ? 1.279 -4.978 -4.546 1.00 98.75 218 ALA A C 1
ATOM 1670 O O . ALA A 1 218 ? 2.047 -4.450 -3.744 1.00 98.75 218 ALA A O 1
ATOM 1671 N N . TYR A 1 219 ? 1.348 -6.263 -4.891 1.00 98.62 219 TYR A N 1
ATOM 1672 C CA . TYR A 1 219 ? 2.360 -7.211 -4.404 1.00 98.62 219 TYR A CA 1
ATOM 1673 C C . TYR A 1 219 ? 3.089 -7.941 -5.548 1.00 98.62 219 TYR A C 1
ATOM 1675 O O . TYR A 1 219 ? 4.028 -8.702 -5.303 1.00 98.62 219 TYR A O 1
ATOM 1683 N N . ARG A 1 220 ? 2.709 -7.683 -6.811 1.00 98.62 220 ARG A N 1
ATOM 1684 C CA . ARG A 1 220 ? 3.451 -8.120 -8.003 1.00 98.62 220 ARG A CA 1
ATOM 1685 C C . ARG A 1 220 ? 3.636 -6.999 -9.026 1.00 98.62 220 ARG A C 1
ATOM 1687 O O . ARG A 1 220 ? 2.758 -6.157 -9.216 1.00 98.62 220 ARG A O 1
ATOM 1694 N N . LEU A 1 221 ? 4.776 -7.049 -9.712 1.00 98.56 221 LEU A N 1
ATOM 1695 C CA . LEU A 1 221 ? 5.139 -6.222 -10.861 1.00 98.56 221 LEU A CA 1
ATOM 1696 C C . LEU A 1 221 ? 5.628 -7.144 -11.983 1.00 98.56 221 LEU A C 1
ATOM 1698 O O . LEU A 1 221 ? 6.544 -7.937 -11.780 1.00 98.56 221 LEU A O 1
ATOM 1702 N N . ASN A 1 222 ? 5.010 -7.052 -13.160 1.00 97.94 222 ASN A N 1
ATOM 1703 C CA . ASN A 1 222 ? 5.314 -7.883 -14.332 1.00 97.94 222 ASN A CA 1
ATOM 1704 C C . ASN A 1 222 ? 5.284 -9.393 -14.021 1.00 97.94 222 ASN A C 1
ATOM 1706 O O . ASN A 1 222 ? 6.125 -10.159 -14.483 1.00 97.94 222 ASN A O 1
ATOM 1710 N N . GLY A 1 223 ? 4.322 -9.821 -13.196 1.00 97.56 223 GLY A N 1
ATOM 1711 C CA . GLY A 1 223 ? 4.141 -11.220 -12.799 1.00 97.56 223 GLY A CA 1
ATOM 1712 C C . GLY A 1 223 ? 5.085 -11.715 -11.697 1.00 97.56 223 GLY A C 1
ATOM 1713 O O . GLY A 1 223 ? 4.875 -12.808 -11.176 1.00 97.56 223 GLY A O 1
ATOM 1714 N N . GLN A 1 224 ? 6.071 -10.914 -11.289 1.00 98.12 224 GLN A N 1
ATOM 1715 C CA . GLN A 1 224 ? 7.042 -11.264 -10.251 1.00 98.12 224 GLN A CA 1
ATOM 1716 C C . GLN A 1 224 ? 6.741 -10.537 -8.933 1.00 98.12 224 GLN A C 1
ATOM 1718 O O . GLN A 1 224 ? 6.145 -9.456 -8.962 1.00 98.12 224 GLN A O 1
ATOM 1723 N N . PRO A 1 225 ? 7.137 -11.089 -7.769 1.00 98.00 225 PRO A N 1
ATOM 1724 C CA . PRO A 1 225 ? 7.103 -10.357 -6.505 1.00 98.00 225 PRO A CA 1
ATOM 1725 C C . PRO A 1 225 ? 7.826 -9.011 -6.619 1.00 98.00 225 PRO A C 1
ATOM 1727 O O . PRO A 1 225 ? 8.875 -8.907 -7.258 1.00 98.00 225 PRO A O 1
ATOM 1730 N N . ILE A 1 226 ? 7.276 -7.971 -5.996 1.00 97.75 226 ILE A N 1
ATOM 1731 C CA . ILE A 1 226 ? 7.903 -6.646 -6.018 1.00 97.75 226 ILE A CA 1
ATOM 1732 C C . ILE A 1 226 ? 9.209 -6.705 -5.217 1.00 97.75 226 ILE A C 1
ATOM 1734 O O . ILE A 1 226 ? 9.224 -7.117 -4.059 1.00 97.75 226 ILE A O 1
ATOM 1738 N N . THR A 1 227 ? 10.311 -6.266 -5.821 1.00 95.69 227 THR A N 1
ATOM 1739 C CA . THR A 1 227 ? 11.618 -6.221 -5.153 1.00 95.69 227 THR A CA 1
ATOM 1740 C C . THR A 1 227 ? 11.695 -5.063 -4.150 1.00 95.69 227 THR A C 1
ATOM 1742 O O . THR A 1 227 ? 10.995 -4.060 -4.324 1.00 95.69 227 THR A O 1
ATOM 1745 N N . PRO A 1 228 ? 12.587 -5.107 -3.141 1.00 94.19 228 PRO A N 1
ATOM 1746 C CA . PRO A 1 228 ? 12.767 -3.996 -2.199 1.00 94.19 228 PRO A CA 1
ATOM 1747 C C . PRO A 1 228 ? 13.021 -2.647 -2.889 1.00 94.19 228 PRO A C 1
ATOM 1749 O O . PRO A 1 228 ? 12.414 -1.638 -2.530 1.00 94.19 228 PRO A O 1
ATOM 1752 N N . LEU A 1 229 ? 13.828 -2.631 -3.959 1.00 95.06 229 LEU A N 1
ATOM 1753 C CA . LEU A 1 229 ? 14.095 -1.432 -4.770 1.00 95.06 229 LEU A CA 1
ATOM 1754 C C . LEU A 1 229 ? 12.814 -0.817 -5.363 1.00 95.06 229 LEU A C 1
ATOM 1756 O O . LEU A 1 229 ? 12.707 0.400 -5.528 1.00 95.06 229 LEU A O 1
ATOM 1760 N N . ARG A 1 230 ? 11.813 -1.652 -5.653 1.00 95.44 230 ARG A N 1
ATOM 1761 C CA . ARG A 1 230 ? 10.503 -1.256 -6.184 1.00 95.44 230 ARG A CA 1
ATOM 1762 C C . ARG A 1 230 ? 9.430 -1.152 -5.106 1.00 95.44 230 ARG A C 1
ATOM 1764 O O . ARG A 1 230 ? 8.253 -1.086 -5.439 1.00 95.44 230 ARG A O 1
ATOM 1771 N N . GLY A 1 231 ? 9.828 -1.033 -3.840 1.00 94.56 231 GLY A N 1
ATOM 1772 C CA . GLY A 1 231 ? 8.913 -0.872 -2.711 1.00 94.56 231 GLY A CA 1
ATOM 1773 C C . GLY A 1 231 ? 8.235 -2.170 -2.302 1.00 94.56 231 GLY A C 1
ATOM 1774 O O . GLY A 1 231 ? 7.115 -2.132 -1.812 1.00 94.56 231 GLY A O 1
ATOM 1775 N N . GLY A 1 232 ? 8.887 -3.303 -2.547 1.00 95.38 232 GLY A N 1
ATOM 1776 C CA . GLY A 1 232 ? 8.440 -4.592 -2.052 1.00 95.38 232 GLY A CA 1
ATOM 1777 C C . GLY A 1 232 ? 8.461 -4.668 -0.521 1.00 95.38 232 GLY A C 1
ATOM 1778 O O . GLY A 1 232 ? 9.172 -3.892 0.122 1.00 95.38 232 GLY A O 1
ATOM 1779 N N . PRO A 1 233 ? 7.701 -5.609 0.060 1.00 97.50 233 PRO A N 1
ATOM 1780 C CA . PRO A 1 233 ? 6.891 -6.613 -0.641 1.00 97.50 233 PRO A CA 1
ATOM 1781 C C . PRO A 1 233 ? 5.524 -6.093 -1.119 1.00 97.50 233 PRO A C 1
ATOM 1783 O O . PRO A 1 233 ? 4.897 -6.735 -1.959 1.00 97.50 233 PRO A O 1
ATOM 1786 N N . VAL A 1 234 ? 5.080 -4.927 -0.631 1.00 98.31 234 VAL A N 1
ATOM 1787 C CA . VAL A 1 234 ? 3.800 -4.304 -0.999 1.00 98.31 234 VAL A CA 1
ATOM 1788 C C . VAL A 1 234 ? 3.977 -2.808 -1.231 1.00 98.31 234 VAL A C 1
ATOM 1790 O O . VAL A 1 234 ? 4.541 -2.106 -0.392 1.00 98.31 234 VAL A O 1
ATOM 1793 N N . ARG A 1 235 ? 3.412 -2.296 -2.328 1.00 96.81 235 ARG A N 1
ATOM 1794 C CA . ARG A 1 235 ? 3.422 -0.869 -2.675 1.00 96.81 235 ARG A CA 1
ATOM 1795 C C . ARG A 1 235 ? 2.022 -0.370 -3.023 1.00 96.81 235 ARG A C 1
ATOM 1797 O O . ARG A 1 235 ? 1.272 -1.034 -3.731 1.00 96.81 235 ARG A O 1
ATOM 1804 N N . MET A 1 236 ? 1.711 0.854 -2.596 1.00 97.88 236 MET A N 1
ATOM 1805 C CA . MET A 1 236 ? 0.539 1.589 -3.075 1.00 97.88 236 MET A CA 1
ATOM 1806 C C . MET A 1 236 ? 0.706 1.966 -4.554 1.00 97.88 236 MET A C 1
ATOM 1808 O O . MET A 1 236 ? 1.694 2.607 -4.921 1.00 97.88 236 MET A O 1
ATOM 1812 N N . ILE A 1 237 ? -0.276 1.618 -5.386 1.00 97.69 237 ILE A N 1
ATOM 1813 C CA . ILE A 1 237 ? -0.372 2.039 -6.786 1.00 97.69 237 ILE A CA 1
ATOM 1814 C C . ILE A 1 237 ? -1.654 2.844 -6.965 1.00 97.69 237 ILE A C 1
ATOM 1816 O O . ILE A 1 237 ? -2.750 2.330 -6.754 1.00 97.69 237 ILE A O 1
ATOM 1820 N N . VAL A 1 238 ? -1.503 4.108 -7.364 1.00 96.56 238 VAL A N 1
ATOM 1821 C CA . VAL A 1 238 ? -2.611 5.034 -7.633 1.00 96.56 238 VAL A CA 1
ATOM 1822 C C . VAL A 1 238 ? -2.651 5.316 -9.138 1.00 96.56 238 VAL A C 1
ATOM 1824 O O . VAL A 1 238 ? -1.719 5.966 -9.617 1.00 96.56 238 VAL A O 1
ATOM 1827 N N . PRO A 1 239 ? -3.631 4.781 -9.888 1.00 92.31 239 PRO A N 1
ATOM 1828 C CA . PRO A 1 239 ? -3.759 4.962 -11.333 1.00 92.31 239 PRO A CA 1
ATOM 1829 C C . PRO A 1 239 ? -3.929 6.417 -11.758 1.00 92.31 239 PRO A C 1
ATOM 1831 O O . PRO A 1 239 ? -4.549 7.203 -11.014 1.00 92.31 239 PRO A O 1
#

Sequence (239 aa):
MHKPSSPGDAEAISRRAFVSNSAAWTMTSLAAAQPIQADILSGAATNQATALPACPHPFLTPAESFNTVARGNPKPHTLTGKALVEARMTPETWRLEMTTDPQVEPPYVTQPARIQAPHTLKDGTALDLETLRELGKSHGVKFIKATQCLNIPEPLGQGLWEGVPLREVLKLCGKMKDVRRIYYRGFHNEDPEQIFQSSLSYTQAMETPPGGFPPMLAYRLNGQPITPLRGGPVRMIVP

Foldseek 3Di:
DDDDDDDDDPDDDDPVNVVVVVPPDDDDDPPPDDPPPDDVPPPPPDDDPPPDPDDPDDPFDDLVQFAFDFFAVVTLQVDDDPRCQVLLFDLASNFAWDDWDQDADPPVGDGGKDFQATQDVVVVRTDHNVNQVVLCVVAKDWDWDFADDPVDPDTRTIWTWIGGQLQSVVCVSPDIDSQFKDKDWHRHVPDPVRTDIDIDTPCLRNDAPVVGDGWGWTQDINNHGNRVSRVPRTDIDRD

pLDDT: mean 84.13, std 21.2, range [34.09, 98.81]

Mean predicted aligned error: 12.46 Å

Secondary structure (DSSP, 8-state):
--PPPP--------HHHHHHTTS-------S------SSTTSS---S---PPPPPSS-SSPPGGGS-----SSS-GGG--HHHHHHTT-STTT-EE-B------BTTTB-S--EESS-B-TTTT-PEEHHHHHHHHHHH-EEEEEEEE-TTSSSEEEEEEEEEEEHHHHHGGG-SEES--EEEEE---TT-GGG--EEEEEHHHHH---TT----EEEEEETTEEPPGGGT-S-EEE--